Protein AF-A0A9E2B455-F1 (afdb_monomer_lite)

Foldseek 3Di:
DDDPPDPDAAEPEADDAKDKDFKDPPPPPQKDKYKYDAPQGIDIDMDHDDPPDPAIQLKMWIWGQDPVRKIKIKIKAQWFPDNQSRVLNRQLVVLLNVLCVVFDDDPVSNVVSNVRSLVVSLVVLLVVDPGGWMWMWMWIDDNPDIDIDTAAQDWDFDADPPRHTPDIQGHPDVPNVVVVPPDDDDDDPPPDPPPPPPHNIRNHD

Sequence (205 aa):
MTDDNATTVRDQGPLTEVQLFGGSFDDELKLLLNSYSLPTGDVAIGLAIDPGKTSPIEDSAGLVPLSDGALVMMVADGVGGLPTGWKASGVVLEQVRDQLAKADIDDARRRTAILDGIEEANSVLRELGTGTSTTLVVAIVRDQQVRTFHIGDSSAWICGQRGVVKLQTTPHSPIGMALQAGFVNEKEALQHEDLNLVSNVIGSG

pLDDT: mean 75.18, std 20.31, range [29.73, 96.81]

Secondary structure (DSSP, 8-state):
---------EEEEE--S-EEE-----TT-SEEEEEEEETTEEEEEEEE--TT--SPP-EEEEEEE-TTS-EEEEEEEEE-SSTTHHHHHHHHHHHHHHHHHHS-SSHHHHHHHHHHHHHHHHHHHHHH-TT-EE-EEEEEEETTEEEEEEESS---EEE-TTS-EEEE---S-TTGGGTTTSSS-TTSTT--GGG----SSBT--

Str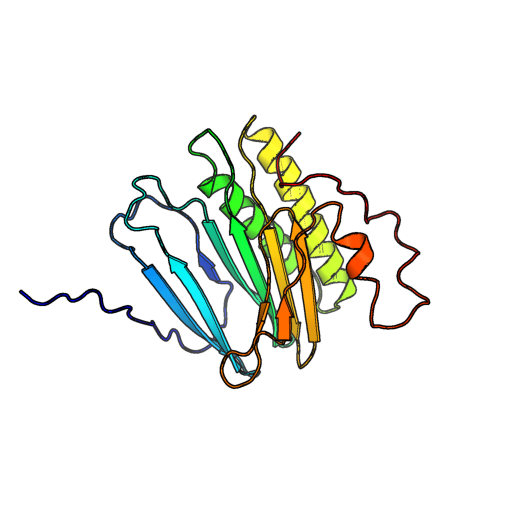ucture (mmCIF, N/CA/C/O backbone):
data_AF-A0A9E2B455-F1
#
_entry.id   AF-A0A9E2B455-F1
#
loop_
_atom_site.group_PDB
_atom_site.id
_atom_site.type_symbol
_atom_site.label_atom_id
_atom_site.label_alt_id
_atom_site.label_comp_id
_atom_site.label_asym_id
_atom_site.label_entity_id
_atom_site.label_seq_id
_atom_site.pdbx_PDB_ins_code
_atom_site.Cartn_x
_atom_site.Cartn_y
_atom_site.Cartn_z
_atom_site.occupancy
_atom_site.B_iso_or_equiv
_atom_site.auth_seq_id
_atom_site.auth_comp_id
_atom_site.auth_asym_id
_atom_site.auth_atom_id
_atom_site.pdbx_PDB_model_num
ATOM 1 N N . MET A 1 1 ? -29.574 23.084 -14.998 1.00 37.81 1 MET A N 1
ATOM 2 C CA . MET A 1 1 ? -28.774 22.863 -13.781 1.00 37.81 1 MET A CA 1
ATOM 3 C C . MET A 1 1 ? -27.911 21.663 -14.109 1.00 37.81 1 MET A C 1
ATOM 5 O O . MET A 1 1 ? -28.458 20.584 -14.267 1.00 37.81 1 MET A O 1
ATOM 9 N N . THR A 1 2 ? -26.664 21.906 -14.495 1.00 36.75 2 THR A N 1
ATOM 10 C CA . THR A 1 2 ? -25.757 20.899 -15.058 1.00 36.75 2 THR A CA 1
ATOM 11 C C . THR A 1 2 ? -25.124 20.097 -13.924 1.00 36.75 2 THR A C 1
ATOM 13 O O . THR A 1 2 ? -24.545 20.682 -13.013 1.00 36.75 2 THR A O 1
ATOM 16 N N . ASP A 1 3 ? -25.281 18.774 -13.969 1.00 44.34 3 ASP A N 1
ATOM 17 C CA . ASP A 1 3 ? -24.541 17.820 -13.140 1.00 44.34 3 ASP A CA 1
ATOM 18 C C . ASP A 1 3 ? -23.074 17.789 -13.604 1.00 44.34 3 ASP A C 1
ATOM 20 O O . ASP A 1 3 ? -22.709 17.012 -14.483 1.00 44.34 3 ASP A O 1
ATOM 24 N N . ASP A 1 4 ? -22.228 18.641 -13.022 1.00 41.69 4 ASP A N 1
ATOM 25 C CA . ASP A 1 4 ? -20.766 18.609 -13.195 1.00 41.69 4 ASP A CA 1
ATOM 26 C C . ASP A 1 4 ? -20.113 17.741 -12.108 1.00 41.69 4 ASP A C 1
ATOM 28 O O . ASP A 1 4 ? -19.271 18.180 -11.331 1.00 41.69 4 ASP A O 1
ATOM 32 N N . ASN A 1 5 ? -20.497 16.465 -12.050 1.00 43.56 5 ASN A N 1
ATOM 33 C CA . ASN A 1 5 ? -19.803 15.453 -11.244 1.00 43.56 5 ASN A CA 1
ATOM 34 C C . ASN A 1 5 ? -18.733 14.745 -12.104 1.00 43.56 5 ASN A C 1
ATOM 36 O O . ASN A 1 5 ? -18.632 13.518 -12.130 1.00 43.56 5 ASN A O 1
ATOM 40 N N . ALA A 1 6 ? -17.976 15.518 -12.888 1.00 46.66 6 ALA A N 1
ATOM 41 C CA . ALA A 1 6 ? -16.947 14.988 -13.770 1.00 46.66 6 ALA A CA 1
ATOM 42 C C . ALA A 1 6 ? -15.769 14.465 -12.936 1.00 46.66 6 ALA A C 1
ATOM 44 O O . ALA A 1 6 ? -14.994 15.242 -12.373 1.00 46.66 6 ALA A O 1
ATOM 45 N N . THR A 1 7 ? -15.616 13.138 -12.880 1.00 54.94 7 THR A N 1
ATOM 46 C CA . THR A 1 7 ? -14.378 12.477 -12.458 1.00 54.94 7 THR A CA 1
ATOM 47 C C . THR A 1 7 ? -13.223 13.057 -13.268 1.00 54.94 7 THR A C 1
ATOM 49 O O . THR A 1 7 ? -13.034 12.718 -14.435 1.00 54.94 7 THR A O 1
ATOM 52 N N . THR A 1 8 ? -12.459 13.964 -12.670 1.00 60.19 8 THR A N 1
ATOM 53 C CA . THR A 1 8 ? -11.285 14.529 -13.330 1.00 60.19 8 THR A CA 1
ATOM 54 C C . THR A 1 8 ? -10.115 13.617 -13.009 1.00 60.19 8 THR A C 1
ATOM 56 O O . THR A 1 8 ? -9.554 13.697 -11.919 1.00 60.19 8 THR A O 1
ATOM 59 N N . VAL A 1 9 ? -9.777 12.722 -13.942 1.00 72.75 9 VAL A N 1
ATOM 60 C CA . VAL A 1 9 ? -8.496 12.007 -13.908 1.00 72.75 9 VAL A CA 1
ATOM 61 C C . VAL A 1 9 ? -7.405 13.057 -14.036 1.00 72.75 9 VAL A C 1
ATOM 63 O O . VAL A 1 9 ? -7.371 13.797 -15.021 1.00 72.75 9 VAL A O 1
ATOM 66 N N . ARG A 1 10 ? -6.541 13.158 -13.030 1.00 82.94 10 ARG A N 1
ATOM 67 C CA . ARG A 1 10 ? -5.440 14.116 -13.049 1.00 82.94 10 ARG A CA 1
ATOM 68 C C . ARG A 1 10 ? -4.173 13.395 -13.479 1.00 82.94 10 ARG A C 1
ATOM 70 O O . ARG A 1 10 ? -3.617 12.623 -12.700 1.00 82.94 10 ARG A O 1
ATOM 77 N N . ASP A 1 11 ? -3.732 13.662 -14.702 1.00 88.12 11 ASP A N 1
ATOM 78 C CA . ASP A 1 11 ? -2.416 13.238 -15.170 1.00 88.12 11 ASP A CA 1
ATOM 79 C C . ASP A 1 11 ? -1.336 14.048 -14.444 1.00 88.12 11 ASP A C 1
ATOM 81 O O . ASP A 1 11 ? -1.292 15.276 -14.541 1.00 88.12 11 ASP A O 1
ATOM 85 N N . GLN A 1 12 ? -0.511 13.350 -13.668 1.00 92.50 12 GLN A N 1
ATOM 86 C CA . GLN A 1 12 ? 0.575 13.927 -12.880 1.00 92.50 12 GLN A CA 1
ATOM 87 C C . GLN A 1 12 ? 1.933 13.814 -13.593 1.00 92.50 12 GLN A C 1
ATOM 89 O O . GLN A 1 12 ? 2.935 14.307 -13.076 1.00 92.50 12 GLN A O 1
ATOM 94 N N . GLY A 1 13 ? 1.993 13.180 -14.770 1.00 93.62 13 GLY A N 1
ATOM 95 C CA . GLY A 1 13 ? 3.241 12.892 -15.471 1.00 93.62 13 GLY A CA 1
ATOM 96 C C . GLY A 1 13 ? 4.009 11.700 -14.874 1.00 93.62 13 GLY A C 1
ATOM 97 O O . GLY A 1 13 ? 3.399 10.754 -14.372 1.00 93.62 13 GLY A O 1
ATOM 98 N N . PRO A 1 14 ? 5.353 11.675 -14.962 1.00 94.81 14 PRO A N 1
ATOM 99 C CA . PRO A 1 14 ? 6.148 10.542 -14.489 1.00 94.81 14 PRO A CA 1
ATOM 100 C C . PRO A 1 14 ? 6.045 10.323 -12.973 1.00 94.81 14 PRO A C 1
ATOM 102 O O . PRO A 1 14 ? 6.161 11.271 -12.198 1.00 94.81 14 PRO A O 1
ATOM 105 N N . LEU A 1 15 ? 5.915 9.067 -12.535 1.00 94.75 15 LEU A N 1
ATOM 106 C CA . LEU A 1 15 ? 6.004 8.728 -11.111 1.00 94.75 15 LEU A CA 1
ATOM 107 C C . LEU A 1 15 ? 7.475 8.714 -10.664 1.00 94.75 15 LEU A C 1
ATOM 109 O O . LEU A 1 15 ? 8.189 7.744 -10.911 1.00 94.75 15 LEU A O 1
ATOM 113 N N . THR A 1 16 ? 7.932 9.781 -10.004 1.00 91.19 16 THR A N 1
ATOM 114 C CA . THR A 1 16 ? 9.330 9.910 -9.540 1.00 91.19 16 THR A CA 1
ATOM 115 C C . THR A 1 16 ? 9.506 9.775 -8.033 1.00 91.19 16 THR A C 1
ATOM 117 O O . THR A 1 16 ? 10.614 9.526 -7.569 1.00 91.19 16 THR A O 1
ATOM 120 N N . GLU A 1 17 ? 8.433 9.947 -7.267 1.00 92.12 17 GLU A N 1
ATOM 121 C CA . GLU A 1 17 ? 8.454 9.955 -5.805 1.00 92.12 17 GLU A CA 1
ATOM 122 C C . GLU A 1 17 ? 7.316 9.105 -5.249 1.00 92.12 17 GLU A C 1
ATOM 124 O O . GLU A 1 17 ? 6.323 8.843 -5.933 1.00 92.12 17 GLU A O 1
ATOM 129 N N . VAL A 1 18 ? 7.450 8.698 -3.988 1.00 94.56 18 VAL A N 1
ATOM 130 C CA . VAL A 1 18 ? 6.390 7.998 -3.261 1.00 94.56 18 VAL A CA 1
ATOM 131 C C . VAL A 1 18 ? 5.133 8.860 -3.206 1.00 94.56 18 VAL A C 1
ATOM 133 O O . VAL A 1 18 ? 5.196 10.039 -2.870 1.00 94.56 18 VAL A O 1
ATOM 136 N N . GLN A 1 19 ? 3.986 8.250 -3.489 1.00 94.81 19 GLN A N 1
ATOM 137 C CA . GLN A 1 19 ? 2.676 8.876 -3.365 1.00 94.81 19 GLN A CA 1
ATOM 138 C C . GLN A 1 19 ? 1.861 8.076 -2.356 1.00 94.81 19 GLN A C 1
ATOM 140 O O . GLN A 1 19 ? 1.563 6.910 -2.603 1.00 94.81 19 GLN A O 1
ATOM 145 N N . LEU A 1 20 ? 1.512 8.685 -1.226 1.00 92.25 20 LEU A N 1
ATOM 146 C CA . LEU A 1 20 ? 0.573 8.115 -0.265 1.00 92.25 20 LEU A CA 1
ATOM 147 C C . LEU A 1 20 ? -0.686 8.978 -0.245 1.00 92.25 20 LEU A C 1
ATOM 149 O O . LEU A 1 20 ? -0.608 10.204 -0.203 1.00 92.25 20 LEU A O 1
ATOM 153 N N . PHE A 1 21 ? -1.834 8.320 -0.261 1.00 89.00 21 PHE A N 1
ATOM 154 C CA . PHE A 1 21 ? -3.154 8.919 -0.175 1.00 89.00 21 PHE A CA 1
ATOM 155 C C . PHE A 1 21 ? -3.871 8.279 1.003 1.00 89.00 21 PHE A C 1
ATOM 157 O O . PHE A 1 21 ? -3.845 7.062 1.153 1.00 89.00 21 PHE A O 1
ATOM 164 N N . GLY A 1 22 ? -4.498 9.085 1.843 1.00 81.12 22 GLY A N 1
ATOM 165 C CA . GLY A 1 22 ? -5.151 8.619 3.058 1.00 81.12 22 GLY A CA 1
ATOM 166 C C . GLY A 1 22 ? -5.880 9.765 3.744 1.00 81.12 22 GLY A C 1
ATOM 167 O O . GLY A 1 22 ? -5.721 10.926 3.363 1.00 81.12 22 GLY A O 1
ATOM 168 N N . GLY A 1 23 ? -6.723 9.418 4.711 1.00 66.00 23 GLY A N 1
ATOM 169 C CA . GLY A 1 23 ? -7.778 10.283 5.235 1.00 66.00 23 GLY A CA 1
ATOM 170 C C . GLY A 1 23 ? -7.357 11.660 5.774 1.00 66.00 23 GLY A C 1
ATOM 171 O O . GLY A 1 23 ? -6.371 11.817 6.491 1.00 66.00 23 GLY A O 1
ATOM 172 N N . SER A 1 24 ? -8.208 12.646 5.484 1.00 54.06 24 SER A N 1
ATOM 173 C CA . SER A 1 24 ? -8.405 13.903 6.216 1.00 54.06 24 SER A CA 1
ATOM 174 C C . SER A 1 24 ? -9.821 14.430 5.916 1.00 54.06 24 SER A C 1
ATOM 176 O O . SER A 1 24 ? -10.401 14.072 4.893 1.00 54.06 24 SER A O 1
ATOM 178 N N . PHE A 1 25 ? -10.356 15.275 6.807 1.00 42.94 25 PHE A N 1
ATOM 179 C CA . PHE A 1 25 ? -11.659 15.974 6.808 1.00 42.94 25 PHE A CA 1
ATOM 180 C C . PHE A 1 25 ? -11.941 16.889 5.589 1.00 42.94 25 PHE A C 1
ATOM 182 O 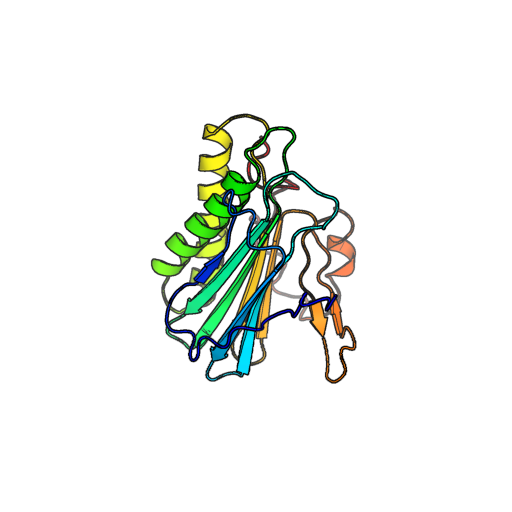O . PHE A 1 25 ? -12.769 17.793 5.687 1.00 42.94 25 PHE A O 1
ATOM 189 N N . ASP A 1 26 ? -11.261 16.718 4.455 1.00 45.66 26 ASP A N 1
ATOM 190 C CA . ASP A 1 26 ? -11.541 17.535 3.273 1.00 45.66 26 ASP A CA 1
ATOM 191 C C . ASP A 1 26 ? -12.812 17.030 2.578 1.00 45.66 26 ASP A C 1
ATOM 193 O O . ASP A 1 26 ? -12.781 16.194 1.674 1.00 45.66 26 ASP A O 1
ATOM 197 N N . ASP A 1 27 ? -13.942 17.602 3.007 1.00 48.16 27 ASP A N 1
ATOM 198 C CA . ASP A 1 27 ? -15.298 17.460 2.455 1.00 48.16 27 ASP A CA 1
ATOM 199 C C . ASP A 1 27 ? -15.387 17.718 0.927 1.00 48.16 27 ASP A C 1
ATOM 201 O O . ASP A 1 27 ? -16.434 17.501 0.311 1.00 48.16 27 ASP A O 1
ATOM 205 N N . GLU A 1 28 ? -14.306 18.173 0.282 1.00 50.50 28 GLU A N 1
ATOM 206 C CA . GLU A 1 28 ? -14.266 18.500 -1.146 1.00 50.50 28 GLU A CA 1
ATOM 207 C C . GLU A 1 28 ? -13.918 17.319 -2.074 1.00 50.50 28 GLU A C 1
ATOM 209 O O . GLU A 1 28 ? -14.206 17.387 -3.273 1.00 50.50 28 GLU A O 1
ATOM 214 N N . LEU A 1 29 ? -13.356 16.209 -1.577 1.00 52.62 29 LEU A N 1
ATOM 215 C CA . LEU A 1 29 ? -12.953 15.080 -2.432 1.00 52.62 29 LEU A CA 1
ATOM 216 C C . LEU A 1 29 ? -13.955 13.919 -2.383 1.00 52.62 29 LEU A C 1
ATOM 218 O O . LEU A 1 29 ? -13.738 12.905 -1.732 1.00 52.62 29 LEU A O 1
ATOM 222 N N . LYS A 1 30 ? -15.031 14.018 -3.175 1.00 58.25 30 LYS A N 1
ATOM 223 C CA . LYS A 1 30 ? -15.931 12.873 -3.444 1.00 58.25 30 LYS A CA 1
ATOM 224 C C . LYS A 1 30 ? -15.222 11.716 -4.167 1.00 58.25 30 LYS A C 1
ATOM 226 O O . LYS A 1 30 ? -15.636 10.565 -4.053 1.00 58.25 30 LYS A O 1
ATOM 231 N N . LEU A 1 31 ? -14.179 12.032 -4.936 1.00 68.62 31 LEU A N 1
ATOM 232 C CA . LEU A 1 31 ? -13.375 11.085 -5.701 1.00 68.62 31 LEU A CA 1
ATOM 233 C C . LEU A 1 31 ? -12.021 11.720 -6.038 1.00 68.62 31 LEU A C 1
ATOM 235 O O . LEU A 1 31 ? -11.972 12.758 -6.700 1.00 68.62 31 LEU A O 1
ATOM 239 N N . LEU A 1 32 ? -10.933 11.076 -5.628 1.00 74.94 32 LEU A N 1
ATOM 240 C CA . LEU A 1 32 ? -9.578 11.406 -6.061 1.00 74.94 32 LEU A CA 1
ATOM 241 C C . LEU A 1 32 ? -9.098 10.315 -7.017 1.00 74.94 32 LEU A C 1
ATOM 243 O O . LEU A 1 32 ? -9.157 9.141 -6.668 1.00 74.94 32 LEU A O 1
ATOM 247 N N . LEU A 1 33 ? -8.627 10.690 -8.208 1.00 87.00 33 LEU A N 1
ATOM 248 C CA . LEU A 1 33 ? -8.026 9.763 -9.167 1.00 87.00 33 LEU A CA 1
ATOM 249 C C . LEU A 1 33 ? -6.843 10.438 -9.863 1.00 87.00 33 LEU A C 1
ATOM 251 O O . LEU A 1 33 ? -7.020 11.334 -10.692 1.00 87.00 33 LEU A O 1
ATOM 255 N N . ASN A 1 34 ? -5.644 9.978 -9.525 1.00 90.31 34 ASN A N 1
ATOM 256 C CA . ASN A 1 34 ? -4.398 10.425 -10.128 1.00 90.31 34 ASN A CA 1
ATOM 257 C C . ASN A 1 34 ? -3.831 9.312 -11.005 1.00 90.31 34 ASN A C 1
ATOM 259 O O . ASN A 1 34 ? -3.867 8.140 -10.624 1.00 90.31 34 ASN A O 1
ATOM 263 N N . SER A 1 35 ? -3.282 9.682 -12.158 1.00 94.38 35 SER A N 1
ATOM 264 C CA . SER A 1 35 ? -2.523 8.779 -13.020 1.00 94.38 35 SER A CA 1
ATOM 265 C C . SER A 1 35 ? -1.094 9.271 -13.187 1.00 94.38 35 SER A C 1
ATOM 267 O O . SER A 1 35 ? -0.846 10.476 -13.216 1.00 94.38 35 SER A O 1
ATOM 269 N N . TYR A 1 36 ? -0.176 8.324 -13.325 1.00 95.25 36 TYR A N 1
ATOM 270 C CA . TYR A 1 36 ? 1.240 8.563 -13.529 1.00 95.25 36 TYR A CA 1
ATOM 271 C C . TYR A 1 36 ? 1.779 7.614 -14.598 1.00 95.25 36 TYR A C 1
ATOM 273 O O . TYR A 1 36 ? 1.316 6.477 -14.718 1.00 95.25 36 TYR A O 1
ATOM 281 N N . SER A 1 37 ? 2.812 8.047 -15.312 1.00 93.31 37 SER A N 1
ATOM 282 C CA . SER A 1 37 ? 3.521 7.201 -16.272 1.00 93.31 37 SER A CA 1
ATOM 283 C C . SER A 1 37 ? 4.768 6.567 -15.657 1.00 93.31 37 SER A C 1
ATOM 285 O O . SER A 1 37 ? 5.544 7.215 -14.950 1.00 93.31 37 SER A O 1
ATOM 287 N N . LEU A 1 38 ? 4.985 5.294 -15.978 1.00 90.00 38 LEU A N 1
ATOM 288 C CA . LEU A 1 38 ? 6.184 4.514 -15.682 1.00 90.00 38 LEU A CA 1
ATOM 289 C C . LEU A 1 38 ? 6.792 3.998 -16.996 1.00 90.00 38 LEU A C 1
ATOM 291 O O . LEU A 1 38 ? 6.087 3.854 -17.996 1.00 90.00 38 LEU A O 1
ATOM 295 N N . PRO A 1 39 ? 8.086 3.630 -17.017 1.00 85.12 39 PRO A N 1
ATOM 296 C CA . PRO A 1 39 ? 8.690 2.997 -18.192 1.00 85.12 39 PRO A CA 1
ATOM 297 C C . PRO A 1 39 ? 7.975 1.711 -18.642 1.00 85.12 39 PRO A C 1
ATOM 299 O O . PRO A 1 39 ? 8.041 1.339 -19.811 1.00 85.12 39 PRO A O 1
ATOM 302 N N . THR A 1 40 ? 7.307 1.027 -17.710 1.00 82.00 40 THR A N 1
ATOM 303 C CA . THR A 1 40 ? 6.608 -0.247 -17.916 1.00 82.00 40 THR A CA 1
ATOM 304 C C . THR A 1 40 ? 5.118 -0.093 -18.246 1.00 82.00 40 THR A C 1
ATOM 306 O O . THR A 1 40 ? 4.476 -1.087 -18.584 1.00 82.00 40 THR A O 1
ATOM 309 N N . GLY A 1 41 ? 4.561 1.120 -18.183 1.00 88.94 41 GLY A N 1
ATOM 310 C CA . GLY A 1 41 ? 3.147 1.401 -18.438 1.00 88.94 41 GLY A CA 1
ATOM 311 C C . GLY A 1 41 ? 2.613 2.538 -17.570 1.00 88.94 41 GLY A C 1
ATOM 312 O O . GLY A 1 41 ? 3.369 3.199 -16.869 1.00 88.94 41 GLY A O 1
ATOM 313 N N . ASP A 1 42 ? 1.304 2.758 -17.592 1.00 92.38 42 ASP A N 1
ATOM 314 C CA . ASP A 1 42 ? 0.668 3.752 -16.727 1.00 92.38 42 ASP A CA 1
ATOM 315 C C . ASP A 1 42 ? 0.145 3.103 -15.442 1.00 92.38 42 ASP A C 1
ATOM 317 O O . ASP A 1 42 ? -0.311 1.955 -15.439 1.00 92.38 42 ASP A O 1
ATOM 321 N N . VAL A 1 43 ? 0.178 3.860 -14.349 1.00 93.94 43 VAL A N 1
ATOM 322 C CA . VAL A 1 43 ? -0.437 3.492 -13.074 1.00 93.94 43 VAL A CA 1
ATOM 323 C C . VAL A 1 43 ? -1.423 4.568 -12.658 1.00 93.94 43 VAL A C 1
ATOM 325 O O . VAL A 1 43 ? -1.171 5.758 -12.819 1.00 93.94 43 VAL A O 1
ATOM 328 N N . ALA A 1 44 ? -2.553 4.151 -12.098 1.00 93.31 44 ALA A N 1
ATOM 329 C CA . ALA A 1 44 ? -3.505 5.054 -11.482 1.00 93.31 44 ALA A CA 1
ATOM 330 C C . ALA A 1 44 ? -3.777 4.635 -10.040 1.00 93.31 44 ALA A C 1
ATOM 332 O O . ALA A 1 44 ? -3.740 3.453 -9.701 1.00 93.31 44 ALA A O 1
ATOM 333 N N . ILE A 1 45 ? -4.065 5.624 -9.207 1.00 92.25 45 ILE A N 1
ATOM 334 C CA . ILE A 1 45 ? -4.418 5.463 -7.803 1.00 92.25 45 ILE A CA 1
ATOM 335 C C . ILE A 1 45 ? -5.575 6.394 -7.483 1.00 92.25 45 ILE A C 1
ATOM 337 O O . ILE A 1 45 ? -5.620 7.536 -7.949 1.00 92.25 45 ILE A O 1
ATOM 341 N N . GLY A 1 46 ? -6.524 5.903 -6.697 1.00 88.44 46 GLY A N 1
ATOM 342 C CA . GLY A 1 46 ? -7.665 6.703 -6.311 1.00 88.44 46 GLY A CA 1
ATOM 343 C C . GLY A 1 46 ? -8.361 6.206 -5.060 1.00 88.44 46 GLY A C 1
ATOM 344 O O . GLY A 1 46 ? -8.267 5.034 -4.708 1.00 88.44 46 GLY A O 1
ATOM 345 N N . LEU A 1 47 ? -9.062 7.136 -4.420 1.00 85.81 47 LEU A N 1
ATOM 346 C CA . LEU A 1 47 ? -9.930 6.909 -3.271 1.00 85.81 47 LEU A CA 1
ATOM 347 C C . LEU A 1 47 ? -11.302 7.491 -3.608 1.00 85.81 47 LEU A C 1
ATOM 349 O O . LEU A 1 47 ? -11.402 8.599 -4.147 1.00 85.81 47 LEU A O 1
ATOM 353 N N . ALA A 1 48 ? -12.354 6.732 -3.320 1.00 81.94 48 ALA A N 1
ATOM 354 C CA . ALA A 1 48 ? -13.733 7.106 -3.601 1.00 81.94 48 ALA A CA 1
ATOM 355 C C . ALA A 1 48 ? -14.559 6.986 -2.324 1.00 81.94 48 ALA A C 1
ATOM 357 O O . ALA A 1 48 ? -14.500 5.961 -1.649 1.00 81.94 48 ALA A O 1
ATOM 358 N N . ILE A 1 49 ? -15.347 8.014 -2.013 1.00 75.19 49 ILE A N 1
ATOM 359 C CA . ILE A 1 49 ? -16.261 7.979 -0.868 1.00 75.19 49 ILE A CA 1
ATOM 360 C C . ILE A 1 49 ? -17.611 7.454 -1.342 1.00 75.19 49 ILE A C 1
ATOM 362 O O . ILE A 1 49 ? -18.133 7.908 -2.362 1.00 75.19 49 ILE A O 1
ATOM 366 N N . ASP A 1 50 ? -18.204 6.535 -0.581 1.00 75.62 50 ASP A N 1
ATOM 367 C CA . ASP A 1 50 ? -19.625 6.224 -0.729 1.00 75.62 50 ASP A CA 1
ATOM 368 C C . ASP A 1 50 ? -20.447 7.508 -0.485 1.00 75.62 50 ASP A C 1
ATOM 370 O O . ASP A 1 50 ? -20.400 8.042 0.625 1.00 75.62 50 ASP A O 1
ATOM 374 N N . PRO A 1 51 ? -21.232 8.003 -1.465 1.00 69.94 51 PRO A N 1
ATOM 375 C CA . PRO A 1 51 ? -22.041 9.212 -1.304 1.00 69.94 51 PRO A CA 1
ATOM 376 C C . PRO A 1 51 ? -23.022 9.173 -0.122 1.00 69.94 51 PRO A C 1
ATOM 378 O O . PRO A 1 51 ? -23.505 10.224 0.297 1.00 69.94 51 PRO A O 1
ATOM 381 N N . GLY A 1 52 ? -23.358 7.981 0.385 1.00 71.88 52 GLY A N 1
ATOM 382 C CA . GLY A 1 52 ? -24.211 7.787 1.555 1.00 71.88 52 GLY A CA 1
ATOM 383 C C . GLY A 1 52 ? -23.479 7.811 2.902 1.00 71.88 52 GLY A C 1
ATOM 384 O O . GLY A 1 52 ? -24.148 7.859 3.937 1.00 71.88 52 GLY A O 1
ATOM 385 N N . LYS A 1 53 ? -22.139 7.776 2.926 1.00 72.81 53 LYS A N 1
ATOM 386 C CA . LYS A 1 53 ? -21.344 7.842 4.160 1.00 72.81 53 LYS A CA 1
ATOM 387 C C . LYS A 1 53 ? -21.005 9.289 4.514 1.00 72.81 53 LYS A C 1
ATOM 389 O O . LYS A 1 53 ? -20.544 10.063 3.685 1.00 72.81 53 LYS A O 1
ATOM 394 N N . THR A 1 54 ? -21.193 9.626 5.787 1.00 71.50 54 THR A N 1
ATOM 395 C CA . THR A 1 54 ? -20.791 10.914 6.381 1.00 71.50 54 THR A CA 1
ATOM 396 C C . THR A 1 54 ? -19.565 10.783 7.286 1.00 71.50 54 THR A C 1
ATOM 398 O O . THR A 1 54 ? -19.173 11.746 7.938 1.00 71.50 54 THR A O 1
ATOM 401 N N . SER A 1 55 ? -19.013 9.573 7.410 1.00 71.75 55 SER A N 1
ATOM 402 C CA . SER A 1 55 ? -17.767 9.325 8.130 1.00 71.75 55 SER A CA 1
ATOM 403 C C . SER A 1 55 ? -16.568 9.710 7.255 1.00 71.75 55 SER A C 1
ATOM 405 O O . SER A 1 55 ? -16.672 9.617 6.030 1.00 71.75 55 SER A O 1
ATOM 407 N N . PRO A 1 56 ? -15.423 10.078 7.854 1.00 72.75 56 PRO A N 1
ATOM 408 C CA . PRO A 1 56 ? -14.178 10.260 7.112 1.00 72.75 56 PRO A CA 1
ATOM 409 C C . PRO A 1 56 ? -13.801 9.020 6.290 1.00 72.75 56 PRO A C 1
ATOM 411 O O . PRO A 1 56 ? -14.209 7.903 6.619 1.00 72.75 56 PRO A O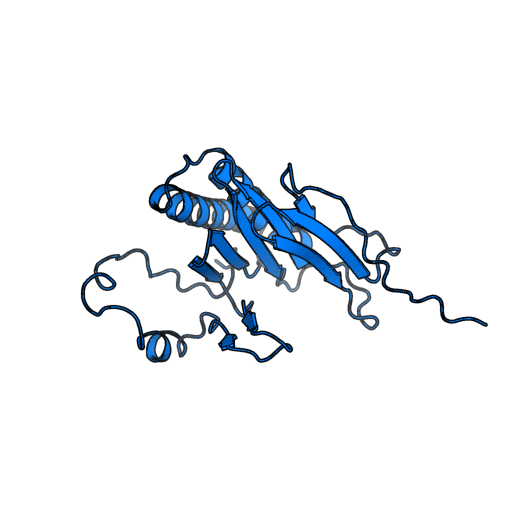 1
ATOM 414 N N . ILE A 1 57 ? -12.988 9.217 5.247 1.00 82.00 57 ILE A N 1
ATOM 415 C CA . ILE A 1 57 ? -12.318 8.107 4.559 1.00 82.00 57 ILE A CA 1
ATOM 416 C C . ILE A 1 57 ? -11.368 7.441 5.549 1.00 82.00 57 ILE A C 1
ATOM 418 O O . ILE A 1 57 ? -10.467 8.092 6.078 1.00 82.00 57 ILE A O 1
ATOM 422 N N . GLU A 1 58 ? -11.562 6.145 5.764 1.00 87.94 58 GLU A N 1
ATOM 423 C CA . GLU A 1 58 ? -10.672 5.316 6.579 1.00 87.94 58 GLU A CA 1
ATOM 424 C C . GLU A 1 58 ? -9.703 4.491 5.728 1.00 87.94 58 GLU A C 1
ATOM 426 O O . GLU A 1 58 ? -8.791 3.869 6.268 1.00 87.94 58 GLU A O 1
ATOM 431 N N . ASP A 1 59 ? -9.841 4.558 4.405 1.00 89.81 59 ASP A N 1
ATOM 432 C CA . ASP A 1 59 ? -8.972 3.896 3.442 1.00 89.81 59 ASP A CA 1
ATOM 433 C C . ASP A 1 59 ? -7.718 4.722 3.160 1.00 89.81 59 ASP A C 1
ATOM 435 O O . ASP A 1 59 ? -7.746 5.954 3.075 1.00 89.81 59 ASP A O 1
ATOM 439 N N . SER A 1 60 ? -6.615 4.020 2.938 1.00 92.31 60 SER A N 1
ATOM 440 C CA . SER A 1 60 ? -5.384 4.604 2.428 1.00 92.31 60 SER A CA 1
ATOM 441 C C . SER A 1 60 ? -4.850 3.777 1.262 1.00 92.31 60 SER A C 1
ATOM 443 O O . SER A 1 60 ? -4.997 2.556 1.214 1.00 92.31 60 SER A O 1
ATOM 445 N N . ALA A 1 61 ? -4.214 4.438 0.303 1.00 94.94 61 ALA A N 1
ATOM 446 C CA . ALA A 1 61 ? -3.597 3.818 -0.859 1.00 94.94 61 ALA A CA 1
ATOM 447 C C . ALA A 1 61 ? -2.211 4.422 -1.114 1.00 94.94 61 ALA A C 1
ATOM 449 O O . ALA A 1 61 ? -1.968 5.594 -0.832 1.00 94.94 61 ALA A O 1
ATOM 450 N N . GLY A 1 62 ? -1.289 3.638 -1.670 1.00 95.56 62 GLY A N 1
ATOM 451 C CA . GLY A 1 62 ? 0.082 4.086 -1.901 1.00 95.56 62 GLY A CA 1
ATOM 452 C C . GLY A 1 62 ? 0.715 3.537 -3.173 1.00 95.56 62 GLY A C 1
ATOM 453 O O . GLY A 1 62 ? 0.475 2.392 -3.550 1.00 95.56 62 GLY A O 1
ATOM 454 N N . LEU A 1 63 ? 1.562 4.357 -3.798 1.00 96.81 63 LEU A N 1
ATOM 455 C CA . LEU A 1 63 ? 2.478 3.996 -4.878 1.00 96.81 63 LEU A CA 1
ATOM 456 C C . LEU A 1 63 ? 3.913 4.312 -4.441 1.00 96.81 63 LEU A C 1
ATOM 458 O O . LEU A 1 63 ? 4.236 5.458 -4.129 1.00 96.81 63 LEU A O 1
ATOM 462 N N . VAL A 1 64 ? 4.785 3.308 -4.438 1.00 95.88 64 VAL A N 1
ATOM 463 C CA . VAL A 1 64 ? 6.202 3.433 -4.070 1.00 95.88 64 VAL A CA 1
ATOM 464 C C . VAL A 1 64 ? 7.042 2.969 -5.266 1.00 95.88 64 VAL A C 1
ATOM 466 O O . VAL A 1 64 ? 7.195 1.759 -5.467 1.00 95.88 64 VAL A O 1
ATOM 469 N N . PRO A 1 65 ? 7.552 3.896 -6.102 1.00 93.69 65 PRO A N 1
ATOM 470 C CA . PRO A 1 65 ? 8.493 3.545 -7.158 1.00 93.69 65 PRO A CA 1
ATOM 471 C C . PRO A 1 65 ? 9.841 3.146 -6.541 1.00 93.69 65 PRO A C 1
ATOM 473 O O . PRO A 1 65 ? 10.333 3.804 -5.624 1.00 93.69 65 PRO A O 1
ATOM 476 N N . LEU A 1 66 ? 10.447 2.074 -7.048 1.00 90.12 66 LEU A N 1
ATOM 477 C CA . LEU A 1 66 ? 11.764 1.599 -6.627 1.00 90.12 66 LEU A CA 1
ATOM 478 C C . LEU A 1 66 ? 12.821 1.911 -7.693 1.00 90.12 66 LEU A C 1
ATOM 480 O O . LEU A 1 66 ? 12.530 2.033 -8.883 1.00 90.12 66 LEU A O 1
ATOM 484 N N . SER A 1 67 ? 14.077 2.026 -7.262 1.00 86.69 67 SER A N 1
ATOM 485 C CA . SER A 1 67 ? 15.198 2.484 -8.099 1.00 86.69 67 SER A CA 1
ATOM 486 C C . SER A 1 67 ? 15.530 1.580 -9.291 1.00 86.69 67 SER A C 1
ATOM 488 O O . SER A 1 67 ? 16.171 2.028 -10.239 1.00 86.69 67 SER A O 1
ATOM 490 N N . ASP A 1 68 ? 15.092 0.323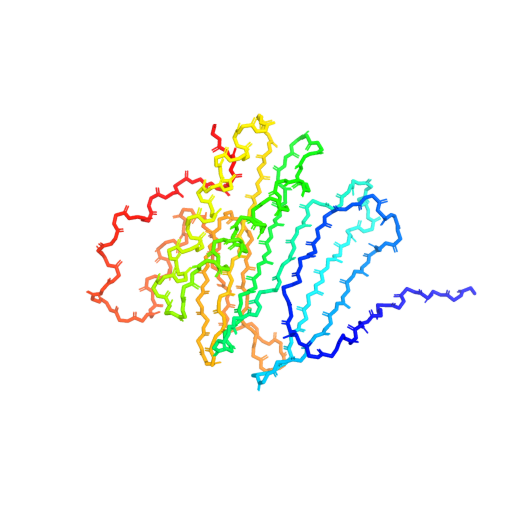 -9.278 1.00 86.00 68 ASP A N 1
ATOM 491 C CA . ASP A 1 68 ? 15.282 -0.643 -10.364 1.00 86.00 68 ASP A CA 1
ATOM 492 C C . ASP A 1 68 ? 14.070 -0.767 -11.301 1.00 86.00 68 ASP A C 1
ATOM 494 O O . ASP A 1 68 ? 14.005 -1.704 -12.099 1.00 86.00 68 ASP A O 1
ATOM 498 N N . GLY A 1 69 ? 13.108 0.152 -11.188 1.00 87.56 69 GLY A N 1
ATOM 499 C CA . GLY A 1 69 ? 11.899 0.184 -12.008 1.00 87.56 69 GLY A CA 1
ATOM 500 C C . GLY A 1 69 ? 10.762 -0.708 -11.508 1.00 87.56 69 GLY A C 1
ATOM 501 O O . GLY A 1 69 ? 9.713 -0.745 -12.152 1.00 87.56 69 GLY A O 1
ATOM 502 N N . ALA A 1 70 ? 10.927 -1.409 -10.381 1.00 89.25 70 ALA A N 1
ATOM 503 C CA . ALA A 1 70 ? 9.805 -2.063 -9.719 1.00 89.25 70 ALA A CA 1
ATOM 504 C C . ALA A 1 70 ? 8.864 -1.025 -9.082 1.00 89.25 70 ALA A C 1
ATOM 506 O O . ALA A 1 70 ? 9.286 0.048 -8.650 1.00 89.25 70 ALA A O 1
ATOM 507 N N . LEU A 1 71 ? 7.583 -1.367 -8.993 1.00 93.25 71 LEU A N 1
ATOM 508 C CA . LEU A 1 71 ? 6.560 -0.560 -8.339 1.00 93.25 71 LEU A CA 1
ATOM 509 C C . LEU A 1 71 ? 5.932 -1.362 -7.205 1.00 93.25 71 LEU A C 1
ATOM 511 O O . LEU A 1 71 ? 5.486 -2.487 -7.426 1.00 93.25 71 LEU A O 1
ATOM 515 N N . VAL A 1 72 ? 5.830 -0.769 -6.019 1.00 94.31 72 VAL A N 1
ATOM 516 C CA . VAL A 1 72 ? 4.989 -1.305 -4.945 1.00 94.31 72 VAL A CA 1
ATOM 517 C C . VAL A 1 72 ? 3.696 -0.500 -4.875 1.00 94.31 72 VAL A C 1
ATOM 519 O O . VAL A 1 72 ? 3.720 0.721 -4.753 1.00 94.31 72 VAL A O 1
ATOM 522 N N . MET A 1 73 ? 2.567 -1.193 -4.965 1.00 95.69 73 MET A N 1
ATOM 523 C CA . MET A 1 73 ? 1.224 -0.644 -4.801 1.00 95.69 73 MET A CA 1
ATOM 524 C C . MET A 1 73 ? 0.635 -1.166 -3.497 1.00 95.69 73 MET A C 1
ATOM 526 O O . MET A 1 73 ? 0.807 -2.343 -3.179 1.00 95.69 73 MET A O 1
ATOM 530 N N . MET A 1 74 ? -0.060 -0.315 -2.752 1.00 95.69 74 MET A N 1
ATOM 531 C CA . MET A 1 74 ? -0.624 -0.656 -1.447 1.00 95.69 74 MET A CA 1
ATOM 532 C C . MET A 1 74 ? -2.045 -0.124 -1.324 1.00 95.69 74 MET A C 1
ATOM 534 O O . MET A 1 74 ? -2.317 0.988 -1.775 1.00 95.69 74 MET A O 1
ATOM 538 N N . VAL A 1 75 ? -2.923 -0.892 -0.685 1.00 94.56 75 VAL A N 1
ATOM 539 C CA . VAL A 1 75 ? -4.250 -0.448 -0.238 1.00 94.56 75 VAL A CA 1
ATOM 540 C C . VAL A 1 75 ? -4.487 -0.991 1.165 1.00 94.56 75 VAL A C 1
ATOM 542 O O . VAL A 1 75 ? -4.209 -2.160 1.427 1.00 94.56 75 VAL A O 1
ATOM 545 N N . ALA A 1 76 ? -4.998 -0.149 2.052 1.00 92.56 76 ALA A N 1
ATOM 546 C CA . ALA A 1 76 ? -5.376 -0.503 3.409 1.00 92.56 76 ALA A CA 1
ATOM 547 C C . ALA A 1 76 ? -6.762 0.070 3.716 1.00 92.56 76 ALA A C 1
ATOM 549 O O . ALA A 1 76 ? -6.988 1.260 3.512 1.00 92.56 76 ALA A O 1
ATOM 550 N N . ASP A 1 77 ? -7.664 -0.775 4.208 1.00 90.12 77 ASP A N 1
ATOM 551 C CA . ASP A 1 77 ? -8.996 -0.387 4.693 1.00 90.12 77 ASP A CA 1
ATOM 552 C C . ASP A 1 77 ? -8.928 -0.304 6.221 1.00 90.12 77 ASP A C 1
ATOM 554 O O . ASP A 1 77 ? -8.559 -1.281 6.887 1.00 90.12 77 ASP A O 1
ATOM 558 N N . GLY A 1 78 ? -9.158 0.880 6.781 1.00 88.50 78 GLY A N 1
ATOM 559 C CA . GLY A 1 78 ? -9.184 1.100 8.222 1.00 88.50 78 GLY A CA 1
ATOM 560 C C . GLY A 1 78 ? -10.435 0.486 8.846 1.00 88.50 78 GLY A C 1
ATOM 561 O O . GLY A 1 78 ? -11.547 0.903 8.560 1.00 88.50 78 GLY A O 1
ATOM 562 N N . VAL A 1 79 ? -10.255 -0.464 9.764 1.00 77.69 79 VAL A N 1
ATOM 563 C CA . VAL A 1 79 ? -11.352 -1.214 10.386 1.00 77.69 79 VAL A CA 1
ATOM 564 C C . VAL A 1 79 ? -11.446 -0.848 11.866 1.00 77.69 79 VAL A C 1
ATOM 566 O O . VAL A 1 79 ? -10.506 -1.092 12.628 1.00 77.69 79 VAL A O 1
ATOM 569 N N . GLY A 1 80 ? -12.572 -0.287 12.317 1.00 63.03 80 GLY A N 1
ATOM 570 C CA . GLY A 1 80 ? -12.740 0.053 13.733 1.00 63.03 80 GLY A CA 1
ATOM 571 C C . GLY A 1 80 ? -14.100 0.640 14.113 1.00 63.03 80 GLY A C 1
ATOM 572 O O . GLY A 1 80 ? -14.752 1.322 13.336 1.00 63.03 80 GLY A O 1
ATOM 573 N N . GLY A 1 81 ? -14.538 0.378 15.351 1.00 57.94 81 GLY A N 1
ATOM 574 C CA . GLY A 1 81 ? -15.730 0.995 15.961 1.00 57.94 81 GLY A CA 1
ATOM 575 C C . GLY A 1 81 ? -15.464 2.361 16.615 1.00 57.94 81 GLY A C 1
ATOM 576 O O . GLY A 1 81 ? -16.369 2.945 17.210 1.00 57.94 81 GLY A O 1
ATOM 577 N N . LEU A 1 82 ? -14.220 2.844 16.534 1.00 62.00 82 LEU A N 1
ATOM 578 C CA . LEU A 1 82 ? -13.756 4.163 16.966 1.00 62.00 82 LEU A CA 1
ATOM 579 C C . LEU A 1 82 ? -13.264 4.942 15.733 1.00 62.00 82 LEU A C 1
ATOM 581 O O . LEU A 1 82 ? -12.808 4.310 14.785 1.00 62.00 82 LEU A O 1
ATOM 585 N N . PRO A 1 83 ? -13.294 6.290 15.737 1.00 65.44 83 PRO A N 1
ATOM 586 C CA . PRO A 1 83 ? -12.888 7.128 14.600 1.00 65.44 83 PRO A CA 1
ATOM 587 C C . PRO A 1 83 ? -11.354 7.209 14.434 1.00 65.44 83 PRO A C 1
ATOM 589 O O . PRO A 1 83 ? -10.769 8.293 14.377 1.00 65.44 83 PRO A O 1
ATOM 592 N N . THR A 1 84 ? -10.684 6.055 14.417 1.00 78.88 84 THR A N 1
ATOM 593 C CA . THR A 1 84 ? -9.228 5.905 14.276 1.00 78.88 84 THR A CA 1
ATOM 594 C C . THR A 1 84 ? -8.829 5.043 13.076 1.00 78.88 84 THR A C 1
ATOM 596 O O . THR A 1 84 ? -7.630 4.857 12.860 1.00 78.88 84 THR A O 1
ATOM 599 N N . GLY A 1 85 ? -9.780 4.570 12.255 1.00 85.00 85 GLY A N 1
ATOM 600 C CA . GLY A 1 85 ? -9.500 3.724 11.088 1.00 85.00 85 GLY A CA 1
ATOM 601 C C . GLY A 1 85 ? -8.581 4.399 10.067 1.00 85.00 85 GLY A C 1
ATOM 602 O O . GLY A 1 85 ? -7.590 3.804 9.648 1.00 85.00 85 GLY A O 1
ATOM 603 N N . TRP A 1 86 ? -8.811 5.683 9.771 1.00 86.56 86 TRP A N 1
ATOM 604 C CA . TRP A 1 86 ? -7.944 6.479 8.884 1.00 86.56 86 TRP A CA 1
ATOM 605 C C . TRP A 1 86 ? -6.489 6.555 9.369 1.00 86.56 86 TRP A C 1
ATOM 607 O O . TRP A 1 86 ? -5.552 6.576 8.573 1.00 86.56 86 TRP A O 1
ATOM 617 N N . LYS A 1 87 ? -6.285 6.578 10.693 1.00 88.12 87 LYS A N 1
ATOM 618 C CA . LYS A 1 87 ? -4.949 6.584 11.290 1.00 88.12 87 LYS A CA 1
ATOM 619 C C . LYS A 1 87 ? -4.303 5.209 11.155 1.00 88.12 87 LYS A C 1
ATOM 621 O O . LYS A 1 87 ? -3.108 5.132 10.891 1.00 88.12 87 LYS A O 1
ATOM 626 N N . ALA A 1 88 ? -5.082 4.141 11.322 1.00 91.00 88 ALA A N 1
ATOM 627 C CA . ALA A 1 88 ? -4.598 2.774 11.188 1.00 91.00 88 ALA A CA 1
ATOM 628 C C . ALA A 1 88 ? -4.081 2.486 9.772 1.00 91.00 88 ALA A C 1
ATOM 630 O O . ALA A 1 88 ? -2.936 2.058 9.614 1.00 91.00 88 ALA A O 1
ATOM 631 N N . SER A 1 89 ? -4.896 2.775 8.753 1.00 92.44 89 SER A N 1
ATOM 632 C CA . SER A 1 89 ? -4.532 2.551 7.351 1.00 92.44 89 SER A CA 1
ATOM 633 C C . SER A 1 89 ? -3.343 3.416 6.920 1.00 92.44 89 SER A C 1
ATOM 635 O O . SER A 1 89 ? -2.432 2.918 6.259 1.00 92.44 89 SER A O 1
ATOM 637 N N . GLY A 1 90 ? -3.286 4.678 7.364 1.00 92.81 90 GLY A N 1
ATOM 638 C CA . GLY A 1 90 ? -2.156 5.571 7.100 1.00 92.81 90 GLY A CA 1
ATOM 639 C C . GLY A 1 90 ? -0.843 5.066 7.705 1.00 92.81 90 GLY A C 1
ATOM 640 O O . GLY A 1 90 ? 0.149 4.923 6.990 1.00 92.81 90 GLY A O 1
ATOM 641 N N . VAL A 1 91 ? -0.848 4.718 8.999 1.00 93.75 91 VAL A N 1
ATOM 642 C CA . VAL A 1 91 ? 0.345 4.220 9.711 1.00 93.75 91 VAL A CA 1
ATOM 643 C C . VAL A 1 91 ? 0.926 2.987 9.027 1.00 93.75 91 VAL A C 1
ATOM 645 O O . VAL A 1 91 ? 2.138 2.908 8.847 1.00 93.75 91 VAL A O 1
ATOM 648 N N . VAL A 1 92 ? 0.091 2.033 8.608 1.00 94.19 92 VAL A N 1
ATOM 649 C CA . VAL A 1 92 ? 0.579 0.822 7.931 1.00 94.19 92 VAL A CA 1
ATOM 650 C C . VAL A 1 92 ? 1.325 1.155 6.640 1.00 94.19 92 VAL A C 1
ATOM 652 O O . VAL A 1 92 ? 2.423 0.643 6.418 1.00 94.19 92 VAL A O 1
ATOM 655 N N . LEU A 1 93 ? 0.774 2.035 5.801 1.00 96.25 93 LEU A N 1
ATOM 656 C CA . LEU A 1 93 ? 1.427 2.440 4.553 1.00 96.25 93 LEU A CA 1
ATOM 657 C C . LEU A 1 93 ? 2.736 3.197 4.809 1.00 96.25 93 LEU A C 1
ATOM 659 O O . LEU A 1 93 ? 3.710 2.995 4.081 1.00 96.25 93 LEU A O 1
ATOM 663 N N . GLU A 1 94 ? 2.775 4.042 5.840 1.00 95.94 94 GLU A N 1
ATOM 664 C CA . GLU A 1 94 ? 3.977 4.777 6.240 1.00 95.94 94 GLU A CA 1
ATOM 665 C C . GLU A 1 94 ? 5.101 3.840 6.692 1.00 95.94 94 GLU A C 1
ATOM 667 O O . GLU A 1 94 ? 6.228 3.974 6.212 1.00 95.94 94 GLU A O 1
ATOM 672 N N . GLN A 1 95 ? 4.799 2.857 7.545 1.00 95.81 95 GLN A N 1
ATOM 673 C CA . GLN A 1 95 ? 5.806 1.908 8.026 1.00 95.81 95 GLN A CA 1
ATOM 674 C C . GLN A 1 95 ? 6.343 1.028 6.895 1.00 95.81 95 GLN A C 1
ATOM 676 O O . GLN A 1 95 ? 7.557 0.849 6.772 1.00 95.81 95 GLN A O 1
ATOM 681 N N . VAL A 1 96 ? 5.467 0.526 6.015 1.00 94.75 96 VAL A N 1
ATOM 682 C CA . VAL A 1 96 ? 5.896 -0.270 4.854 1.00 94.75 96 VAL A CA 1
ATOM 683 C C . VAL A 1 96 ? 6.761 0.564 3.905 1.00 94.75 96 VAL A C 1
ATOM 685 O O . VAL A 1 96 ? 7.818 0.096 3.477 1.00 94.75 96 VAL A O 1
ATOM 688 N N . ARG A 1 97 ? 6.376 1.814 3.612 1.00 95.25 97 ARG A N 1
ATOM 689 C CA . ARG A 1 97 ? 7.208 2.751 2.838 1.00 95.25 97 ARG A CA 1
ATOM 690 C C . ARG A 1 97 ? 8.585 2.923 3.479 1.00 95.25 97 ARG A C 1
ATOM 692 O O . ARG A 1 97 ? 9.589 2.854 2.773 1.00 95.25 97 ARG A O 1
ATOM 699 N N . ASP A 1 98 ? 8.644 3.170 4.784 1.00 94.94 98 ASP A N 1
ATOM 700 C CA . ASP A 1 98 ? 9.899 3.480 5.474 1.00 94.94 98 ASP A CA 1
ATOM 701 C C . ASP A 1 98 ? 10.858 2.295 5.511 1.00 94.94 98 ASP A C 1
ATOM 703 O O . ASP A 1 98 ? 12.070 2.485 5.394 1.00 94.94 98 ASP A O 1
ATOM 707 N N . GLN A 1 99 ? 10.341 1.072 5.631 1.00 94.00 99 GLN A N 1
ATOM 708 C CA . GLN A 1 99 ? 11.170 -0.125 5.509 1.00 94.00 99 GLN A CA 1
ATOM 709 C C . GLN A 1 99 ? 11.629 -0.355 4.068 1.00 94.00 99 GLN A C 1
ATOM 711 O O . GLN A 1 99 ? 12.803 -0.647 3.842 1.00 94.00 99 GLN A O 1
ATOM 716 N N . LEU A 1 100 ? 10.757 -0.145 3.076 1.00 92.38 100 LEU A N 1
ATOM 717 C CA . LEU A 1 100 ? 11.137 -0.225 1.661 1.00 92.38 100 LEU A CA 1
ATOM 718 C C . LEU A 1 100 ? 12.219 0.795 1.289 1.00 92.38 100 LEU A C 1
ATOM 720 O O . LEU A 1 100 ? 13.115 0.467 0.519 1.00 92.38 100 LEU A O 1
ATOM 724 N N . ALA A 1 101 ? 12.185 2.000 1.862 1.00 91.00 101 ALA A N 1
ATOM 725 C CA . ALA A 1 101 ? 13.203 3.027 1.639 1.00 91.00 101 ALA A CA 1
ATOM 726 C C . ALA A 1 101 ? 14.585 2.647 2.206 1.00 91.00 101 ALA A C 1
ATOM 728 O O . ALA A 1 101 ? 15.606 3.138 1.725 1.00 91.00 101 ALA A O 1
ATOM 729 N N . LYS A 1 102 ? 14.628 1.780 3.227 1.00 88.12 102 LYS A N 1
ATOM 730 C CA . LYS A 1 102 ? 15.866 1.243 3.818 1.00 88.12 102 LYS A CA 1
ATOM 731 C C . LYS A 1 102 ? 16.356 -0.020 3.106 1.00 88.12 102 LYS A C 1
ATOM 733 O O . LYS A 1 102 ? 17.517 -0.398 3.266 1.00 88.12 102 LYS A O 1
ATOM 738 N N . ALA A 1 103 ? 15.477 -0.691 2.368 1.00 80.94 103 ALA A N 1
ATOM 739 C CA . ALA A 1 103 ? 15.768 -1.947 1.702 1.00 80.94 103 ALA A CA 1
ATOM 740 C C . ALA A 1 103 ? 16.562 -1.735 0.406 1.00 80.94 103 ALA A C 1
ATOM 742 O O . ALA A 1 103 ? 16.327 -0.801 -0.358 1.00 80.94 103 ALA A O 1
ATOM 743 N N . ASP A 1 104 ? 17.505 -2.639 0.149 1.00 69.31 104 ASP A N 1
ATOM 744 C CA . ASP A 1 104 ? 18.261 -2.681 -1.105 1.00 69.31 104 ASP A CA 1
ATOM 745 C C . ASP A 1 104 ? 17.413 -3.279 -2.254 1.00 69.31 104 ASP A C 1
ATOM 747 O O . ASP A 1 104 ? 16.271 -3.705 -2.074 1.00 69.31 104 ASP A O 1
ATOM 751 N N . ILE A 1 105 ? 17.985 -3.326 -3.454 1.00 66.31 105 ILE A N 1
ATOM 752 C CA . ILE A 1 105 ? 17.302 -3.590 -4.727 1.00 66.31 105 ILE A CA 1
ATOM 753 C C . ILE A 1 105 ? 16.813 -5.046 -4.895 1.00 66.31 105 ILE A C 1
ATOM 755 O O . ILE A 1 105 ? 15.977 -5.310 -5.759 1.00 66.31 105 ILE A O 1
ATOM 759 N N . ASP A 1 106 ? 17.285 -6.011 -4.100 1.00 73.69 106 ASP A N 1
ATOM 760 C CA . ASP A 1 106 ? 16.899 -7.416 -4.298 1.00 73.69 106 ASP A CA 1
ATOM 761 C C . ASP A 1 106 ? 15.494 -7.775 -3.754 1.00 73.69 106 ASP A C 1
ATOM 763 O O . ASP A 1 106 ? 15.000 -7.240 -2.759 1.00 73.69 106 ASP A O 1
ATOM 767 N N . ASP A 1 107 ? 14.823 -8.711 -4.435 1.00 67.69 107 ASP A N 1
ATOM 768 C CA . ASP A 1 107 ? 13.440 -9.115 -4.140 1.00 67.69 107 ASP A CA 1
ATOM 769 C C . ASP A 1 107 ? 13.263 -9.804 -2.779 1.00 67.69 107 ASP A C 1
ATOM 771 O O . ASP A 1 107 ? 12.160 -9.790 -2.221 1.00 67.69 107 ASP A O 1
ATOM 775 N N . ALA A 1 108 ? 14.315 -10.436 -2.252 1.00 71.25 108 ALA A N 1
ATOM 776 C CA . ALA A 1 108 ? 14.266 -11.104 -0.956 1.00 71.25 108 ALA A CA 1
ATOM 777 C C . ALA A 1 108 ? 14.220 -10.066 0.169 1.00 71.25 108 ALA A C 1
ATOM 779 O O . ALA A 1 108 ? 13.352 -10.134 1.037 1.00 71.25 108 ALA A O 1
ATOM 780 N N . ARG A 1 109 ? 15.075 -9.044 0.094 1.00 80.62 109 ARG A N 1
ATOM 781 C CA . ARG A 1 109 ? 15.099 -7.928 1.044 1.00 80.62 109 ARG A CA 1
ATOM 782 C C . ARG A 1 109 ? 13.830 -7.092 0.984 1.00 80.62 109 ARG A C 1
ATOM 784 O O . ARG A 1 109 ? 13.371 -6.645 2.025 1.00 80.62 109 ARG A O 1
ATOM 791 N N . ARG A 1 110 ? 13.210 -6.933 -0.190 1.00 81.88 110 ARG A N 1
ATOM 792 C CA . ARG A 1 110 ? 11.900 -6.259 -0.319 1.00 81.88 110 ARG A CA 1
ATOM 793 C C . ARG A 1 110 ? 10.785 -6.999 0.393 1.00 81.88 110 ARG A C 1
ATOM 795 O O . ARG A 1 110 ? 9.957 -6.374 1.045 1.00 81.88 110 ARG A O 1
ATOM 802 N N . ARG A 1 111 ? 10.763 -8.330 0.267 1.00 84.00 111 ARG A N 1
ATOM 803 C CA . ARG A 1 111 ? 9.823 -9.166 1.015 1.00 84.00 111 ARG A CA 1
ATOM 804 C C . ARG A 1 111 ? 10.011 -8.945 2.513 1.00 84.00 111 ARG A C 1
ATOM 806 O O . ARG A 1 111 ? 9.026 -8.677 3.188 1.00 84.00 111 ARG A O 1
ATOM 813 N N . THR A 1 112 ? 11.246 -9.040 3.000 1.00 84.69 112 THR A N 1
ATOM 814 C CA . THR A 1 112 ? 11.563 -8.801 4.413 1.00 84.69 112 THR A CA 1
ATOM 815 C C . THR A 1 112 ? 11.132 -7.402 4.844 1.00 84.69 112 THR A C 1
ATOM 817 O O . THR A 1 112 ? 10.390 -7.282 5.800 1.00 84.69 112 THR A O 1
ATOM 820 N N . ALA A 1 113 ? 11.444 -6.366 4.068 1.00 88.75 113 ALA A N 1
ATOM 821 C CA . ALA A 1 113 ? 11.058 -4.993 4.380 1.00 88.75 113 ALA A CA 1
ATOM 822 C C . ALA A 1 113 ? 9.538 -4.781 4.480 1.00 88.75 113 ALA A C 1
ATOM 824 O O . ALA A 1 113 ? 9.075 -4.050 5.351 1.00 88.75 113 ALA A O 1
ATOM 825 N N . ILE A 1 114 ? 8.744 -5.422 3.616 1.00 87.75 114 ILE A N 1
ATOM 826 C CA . ILE A 1 114 ? 7.277 -5.363 3.716 1.00 87.75 114 ILE A CA 1
ATOM 827 C C . ILE A 1 114 ? 6.799 -6.040 5.003 1.00 87.75 114 ILE A C 1
ATOM 829 O O . ILE A 1 114 ? 5.939 -5.488 5.683 1.00 87.75 114 ILE A O 1
ATOM 833 N N . LEU A 1 115 ? 7.353 -7.207 5.347 1.00 87.50 115 LEU A N 1
ATOM 834 C CA . LEU A 1 115 ? 7.005 -7.923 6.578 1.00 87.50 115 LEU A CA 1
ATOM 835 C C . LEU A 1 115 ? 7.412 -7.125 7.825 1.00 87.50 115 LEU A C 1
ATOM 837 O O . LEU A 1 115 ? 6.568 -6.899 8.685 1.00 87.50 115 LEU A O 1
ATOM 841 N N . ASP A 1 116 ? 8.635 -6.599 7.864 1.00 87.19 116 ASP A N 1
ATOM 842 C CA . ASP A 1 116 ? 9.128 -5.738 8.943 1.00 87.19 116 ASP A CA 1
ATOM 843 C C . ASP A 1 116 ? 8.249 -4.485 9.097 1.00 87.19 116 ASP A C 1
ATOM 845 O O . ASP A 1 116 ? 7.973 -4.032 10.206 1.00 87.19 116 ASP A O 1
ATOM 849 N N . GLY A 1 117 ? 7.776 -3.915 7.982 1.00 91.00 117 GLY A N 1
ATOM 850 C CA . GLY A 1 117 ? 6.892 -2.748 7.991 1.00 91.00 117 GLY A CA 1
ATOM 851 C C . GLY A 1 117 ? 5.511 -3.071 8.554 1.00 91.00 117 GLY A C 1
ATOM 852 O O . GLY A 1 117 ? 4.949 -2.279 9.309 1.00 91.00 117 GLY A O 1
ATOM 853 N N . ILE A 1 118 ? 4.980 -4.251 8.231 1.00 90.00 118 ILE A N 1
ATOM 854 C CA . ILE A 1 118 ? 3.728 -4.768 8.794 1.00 90.00 118 ILE A CA 1
ATOM 855 C C . ILE A 1 118 ? 3.874 -5.016 10.300 1.00 90.00 118 ILE A C 1
ATOM 857 O O . ILE A 1 118 ? 2.977 -4.657 11.063 1.00 90.00 118 ILE A O 1
ATOM 861 N N . GLU A 1 119 ? 4.978 -5.623 10.736 1.00 89.31 119 GLU A N 1
ATOM 862 C CA . GLU A 1 119 ? 5.242 -5.912 12.150 1.00 89.31 119 GLU A CA 1
ATOM 863 C C . GLU A 1 119 ? 5.391 -4.632 12.977 1.00 89.31 119 GLU A C 1
ATOM 865 O O . GLU A 1 119 ? 4.751 -4.500 14.025 1.00 89.31 119 GLU A O 1
ATOM 870 N N . GLU A 1 120 ? 6.162 -3.663 12.479 1.00 91.00 120 GLU A N 1
ATOM 871 C CA . GLU A 1 120 ? 6.320 -2.355 13.117 1.00 91.00 120 GLU A CA 1
ATOM 872 C C . GLU A 1 120 ? 4.972 -1.634 13.207 1.00 91.00 120 GLU A C 1
ATOM 874 O O . GLU A 1 120 ? 4.583 -1.159 14.276 1.00 91.00 120 GLU A O 1
ATOM 879 N N . ALA A 1 121 ? 4.195 -1.624 12.117 1.00 91.25 121 ALA A N 1
ATOM 880 C CA . ALA A 1 121 ? 2.862 -1.039 12.133 1.00 91.25 121 ALA A CA 1
ATOM 881 C C . ALA A 1 121 ? 1.950 -1.733 13.149 1.00 91.25 121 ALA A C 1
ATOM 883 O O . ALA A 1 121 ? 1.258 -1.058 13.905 1.00 91.25 121 ALA A O 1
ATOM 884 N N . ASN A 1 122 ? 1.975 -3.065 13.229 1.00 90.12 122 ASN A N 1
ATOM 885 C CA . ASN A 1 122 ? 1.210 -3.807 14.225 1.00 90.12 122 ASN A CA 1
ATOM 886 C C . ASN A 1 122 ? 1.589 -3.396 15.656 1.00 90.12 122 ASN A C 1
ATOM 888 O O . ASN A 1 122 ? 0.701 -3.218 16.488 1.00 90.12 122 ASN A O 1
ATOM 892 N N . SER A 1 123 ? 2.881 -3.204 15.941 1.00 89.69 123 SER A N 1
ATOM 893 C CA . SER A 1 123 ? 3.340 -2.705 17.242 1.00 89.69 123 SER A CA 1
ATOM 894 C C . SER A 1 123 ? 2.781 -1.311 17.533 1.00 89.69 123 SER A C 1
ATOM 896 O O . SER A 1 123 ? 2.130 -1.110 18.559 1.00 89.69 123 SER A O 1
ATOM 898 N N . VAL A 1 124 ? 2.940 -0.375 16.591 1.00 90.75 124 VAL A N 1
ATOM 899 C CA . VAL A 1 124 ? 2.446 1.005 16.720 1.00 90.75 124 VAL A CA 1
ATOM 900 C C . VAL A 1 124 ? 0.931 1.039 16.935 1.00 90.75 124 VAL A C 1
ATOM 902 O O . VAL A 1 124 ? 0.448 1.737 17.825 1.00 90.75 124 VAL A O 1
ATOM 905 N N . LEU A 1 125 ? 0.155 0.278 16.158 1.00 89.25 125 LEU A N 1
ATOM 906 C CA . LEU A 1 125 ? -1.307 0.276 16.269 1.00 89.25 125 LEU A CA 1
ATOM 907 C C . LEU A 1 125 ? -1.795 -0.288 17.607 1.00 89.25 125 LEU A C 1
ATOM 909 O O . LEU A 1 125 ? -2.756 0.236 18.169 1.00 89.25 125 LEU A O 1
ATOM 913 N N . ARG A 1 126 ? -1.111 -1.295 18.162 1.00 87.19 126 ARG A N 1
ATOM 914 C CA . ARG A 1 126 ? -1.448 -1.848 19.483 1.00 87.19 126 ARG A CA 1
ATOM 915 C C . ARG A 1 126 ? -1.199 -0.849 20.611 1.00 87.19 126 ARG A C 1
ATOM 917 O O . ARG A 1 126 ? -1.965 -0.813 21.572 1.00 87.19 126 ARG A O 1
ATOM 924 N N . GLU A 1 127 ? -0.183 -0.000 20.480 1.00 87.12 127 GLU A N 1
ATOM 925 C CA . GLU A 1 127 ? 0.081 1.085 21.432 1.00 87.12 127 GLU A CA 1
ATOM 926 C C . GLU A 1 127 ? -0.959 2.214 21.360 1.00 87.12 127 GLU A C 1
ATOM 928 O O . GLU A 1 127 ? -1.233 2.867 22.369 1.00 87.12 127 GLU A O 1
ATOM 933 N N . LEU A 1 128 ? -1.586 2.430 20.196 1.00 82.12 128 LEU A N 1
ATOM 934 C CA . LEU A 1 128 ? -2.639 3.440 20.018 1.00 82.12 128 LEU A CA 1
ATOM 935 C C . LEU A 1 128 ? -3.961 3.087 20.718 1.00 82.12 128 LEU A C 1
ATOM 937 O O . LEU A 1 128 ? -4.796 3.973 20.914 1.00 82.12 128 LEU A O 1
ATOM 941 N N . GLY A 1 129 ? -4.139 1.831 21.126 1.00 74.06 129 GLY A N 1
ATOM 942 C CA . GLY A 1 129 ? -5.279 1.368 21.908 1.00 74.06 129 GLY A CA 1
ATOM 943 C C . GLY A 1 129 ? -6.238 0.463 21.138 1.00 74.06 129 GLY A C 1
ATOM 944 O O . GLY A 1 129 ? -6.173 0.299 19.919 1.00 74.06 129 GLY A O 1
ATOM 945 N N . THR A 1 130 ? -7.153 -0.150 21.888 1.00 71.81 130 THR A N 1
ATOM 946 C CA . THR A 1 130 ? -8.089 -1.147 21.364 1.00 71.81 130 THR A CA 1
ATOM 947 C C . THR A 1 130 ? -9.003 -0.559 20.288 1.00 71.81 130 THR A C 1
ATOM 949 O O . THR A 1 130 ? -9.524 0.546 20.422 1.00 71.81 130 THR A O 1
ATOM 952 N N . GLY A 1 131 ? -9.223 -1.322 19.215 1.00 72.06 131 GLY A N 1
ATOM 953 C CA . GLY A 1 131 ? -10.124 -0.935 18.125 1.00 72.06 131 GLY A CA 1
ATOM 954 C C . GLY A 1 131 ? -9.488 -0.103 17.008 1.00 72.06 131 GLY A C 1
ATOM 955 O O . GLY A 1 131 ? -10.212 0.294 16.101 1.00 72.06 131 GLY A O 1
ATOM 956 N N . THR A 1 132 ? -8.171 0.131 17.046 1.00 85.75 132 THR A N 1
ATOM 957 C CA . THR A 1 132 ? -7.413 0.699 15.921 1.00 85.75 132 THR A CA 1
ATOM 958 C C . THR A 1 132 ? -6.820 -0.441 15.100 1.00 85.75 132 THR A C 1
ATOM 960 O O . THR A 1 132 ? -5.811 -1.027 15.486 1.00 85.75 132 THR A O 1
ATOM 963 N N . SER A 1 133 ? -7.457 -0.784 13.983 1.00 89.31 133 SER A N 1
ATOM 964 C CA . SER A 1 133 ? -6.990 -1.863 13.112 1.00 89.31 133 SER A CA 1
ATOM 965 C C . SER A 1 133 ? -7.180 -1.547 11.636 1.00 89.31 133 SER A C 1
ATOM 967 O O . SER A 1 133 ? -7.908 -0.624 11.284 1.00 89.31 133 SER A O 1
ATOM 969 N N . THR A 1 134 ? -6.502 -2.280 10.758 1.00 91.12 134 THR A N 1
ATOM 970 C CA . THR A 1 134 ? -6.638 -2.095 9.306 1.00 91.12 134 THR A CA 1
ATOM 971 C C . THR A 1 134 ? -6.314 -3.376 8.537 1.00 91.12 134 THR 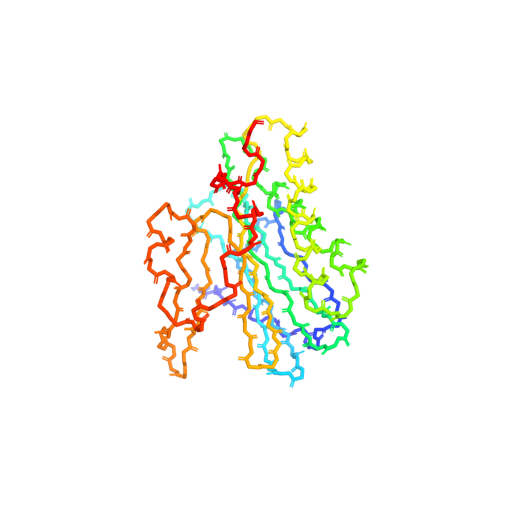A C 1
ATOM 973 O O . THR A 1 134 ? -5.558 -4.225 9.017 1.00 91.12 134 THR A O 1
ATOM 976 N N . THR A 1 135 ? -6.898 -3.537 7.354 1.00 91.56 135 THR A N 1
ATOM 977 C CA . THR A 1 135 ? -6.464 -4.532 6.364 1.00 91.56 135 THR A CA 1
ATOM 978 C C . THR A 1 135 ? -5.242 -4.020 5.603 1.00 91.56 135 THR A C 1
ATOM 980 O O . THR A 1 135 ? -4.885 -2.847 5.687 1.00 91.56 135 THR A O 1
ATOM 983 N N . LEU A 1 136 ? -4.592 -4.887 4.833 1.00 92.06 136 LEU A N 1
ATOM 984 C CA . LEU A 1 136 ? -3.545 -4.476 3.908 1.00 92.06 136 LEU A CA 1
ATOM 985 C C . LEU A 1 136 ? -3.485 -5.430 2.721 1.00 92.06 136 LEU A C 1
ATOM 987 O O . LEU A 1 136 ? -3.380 -6.641 2.891 1.00 92.06 136 LEU A O 1
ATOM 991 N N . VAL A 1 137 ? -3.452 -4.878 1.515 1.00 91.06 137 VAL A N 1
ATOM 992 C CA . VAL A 1 137 ? -2.966 -5.572 0.327 1.00 91.06 137 VAL A CA 1
ATOM 993 C C . VAL A 1 137 ? -1.781 -4.812 -0.250 1.00 91.06 137 VAL A C 1
ATOM 995 O O . VAL A 1 137 ? -1.836 -3.600 -0.448 1.00 91.06 137 VAL A O 1
ATOM 998 N N . VAL A 1 138 ? -0.700 -5.533 -0.533 1.00 91.19 138 VAL A N 1
ATOM 999 C CA . VAL A 1 138 ? 0.497 -5.006 -1.195 1.00 91.19 138 VAL A CA 1
ATOM 1000 C C . VAL A 1 138 ? 0.732 -5.792 -2.472 1.00 91.19 138 VAL A C 1
ATOM 1002 O O . VAL A 1 138 ? 0.650 -7.017 -2.456 1.00 91.19 138 VAL A O 1
ATOM 1005 N N . ALA A 1 139 ? 1.065 -5.117 -3.567 1.00 89.75 139 ALA A N 1
ATOM 1006 C CA . ALA A 1 139 ? 1.477 -5.729 -4.822 1.00 89.75 139 ALA A CA 1
ATOM 1007 C C . ALA A 1 139 ? 2.807 -5.132 -5.290 1.00 89.75 139 ALA A C 1
ATOM 1009 O O . ALA A 1 139 ? 2.904 -3.932 -5.523 1.00 89.75 139 ALA A O 1
ATOM 1010 N N . ILE A 1 140 ? 3.821 -5.977 -5.462 1.00 88.38 140 ILE A N 1
ATOM 1011 C CA . ILE A 1 140 ? 5.073 -5.620 -6.130 1.00 88.38 140 ILE A CA 1
ATOM 1012 C C . ILE A 1 140 ? 4.938 -6.010 -7.596 1.00 88.38 140 ILE A C 1
ATOM 1014 O O . ILE A 1 140 ? 4.712 -7.183 -7.898 1.00 88.38 140 ILE A O 1
ATOM 1018 N N . VAL A 1 141 ? 5.094 -5.043 -8.491 1.00 87.25 141 VAL A N 1
ATOM 1019 C CA . VAL A 1 141 ? 5.053 -5.224 -9.941 1.00 87.25 141 VAL A CA 1
ATOM 1020 C C . VAL A 1 141 ? 6.437 -4.948 -10.506 1.00 87.25 141 VAL A C 1
ATOM 1022 O O . VAL A 1 141 ? 6.997 -3.870 -10.305 1.00 87.25 141 VAL A O 1
ATOM 1025 N N . ARG A 1 142 ? 6.983 -5.919 -11.234 1.00 84.69 142 ARG A N 1
ATOM 1026 C CA . ARG A 1 142 ? 8.240 -5.779 -11.969 1.00 84.69 142 ARG A CA 1
ATOM 1027 C C . ARG A 1 142 ? 8.164 -6.590 -13.250 1.00 84.69 142 ARG A C 1
ATOM 1029 O O . ARG A 1 142 ? 7.874 -7.784 -13.208 1.00 84.69 142 ARG A O 1
ATOM 1036 N N . ASP A 1 143 ? 8.458 -5.955 -14.379 1.00 81.62 143 ASP A N 1
ATOM 1037 C CA . ASP A 1 143 ? 8.409 -6.581 -15.701 1.00 81.62 143 ASP A CA 1
ATOM 1038 C C . ASP A 1 143 ? 7.067 -7.307 -15.945 1.00 81.62 143 ASP A C 1
ATOM 1040 O O . ASP A 1 143 ? 6.021 -6.674 -16.047 1.00 81.62 143 ASP A O 1
ATOM 1044 N N . GLN A 1 144 ? 7.082 -8.642 -16.018 1.00 77.44 144 GLN A N 1
ATOM 1045 C CA . GLN A 1 144 ? 5.896 -9.489 -16.207 1.00 77.44 144 GLN A CA 1
ATOM 1046 C C . GLN A 1 144 ? 5.519 -10.278 -14.943 1.00 77.44 144 GLN A C 1
ATOM 1048 O O . GLN A 1 144 ? 4.800 -11.275 -15.020 1.00 77.44 144 GLN A O 1
ATOM 1053 N N . GLN A 1 145 ? 6.037 -9.875 -13.784 1.00 79.88 145 GLN A N 1
ATOM 1054 C CA . GLN A 1 145 ? 5.820 -10.544 -12.509 1.00 79.88 145 GLN A CA 1
ATOM 1055 C C . GLN A 1 145 ? 5.079 -9.631 -11.536 1.00 79.88 145 GLN A C 1
ATOM 1057 O O . GLN A 1 145 ? 5.360 -8.438 -11.421 1.00 79.88 145 GLN A O 1
ATOM 1062 N N . VAL A 1 146 ? 4.135 -10.232 -10.812 1.00 82.38 146 VAL A N 1
ATOM 1063 C CA . VAL A 1 146 ? 3.424 -9.597 -9.706 1.00 82.38 146 VAL A CA 1
ATOM 1064 C C . VAL A 1 146 ? 3.520 -10.508 -8.492 1.00 82.38 146 VAL A C 1
ATOM 1066 O O . VAL A 1 146 ? 3.230 -11.702 -8.587 1.00 82.38 146 VAL A O 1
ATOM 1069 N N . ARG A 1 147 ? 3.912 -9.950 -7.348 1.00 82.50 147 ARG A N 1
ATOM 1070 C CA . ARG A 1 147 ? 3.892 -10.636 -6.050 1.00 82.50 147 ARG A CA 1
ATOM 1071 C C . ARG A 1 147 ? 3.003 -9.864 -5.093 1.00 82.50 147 ARG A C 1
ATOM 1073 O O . ARG A 1 147 ? 3.166 -8.656 -4.972 1.00 82.50 147 ARG A O 1
ATOM 1080 N N . THR A 1 148 ? 2.098 -10.555 -4.406 1.00 82.50 148 THR A N 1
ATOM 1081 C CA . THR A 1 148 ? 1.132 -9.911 -3.511 1.00 82.50 148 THR A CA 1
ATOM 1082 C C . THR A 1 148 ? 1.225 -10.403 -2.072 1.00 82.50 148 THR A C 1
ATOM 1084 O O . THR A 1 148 ? 1.457 -11.592 -1.856 1.00 82.50 148 THR A O 1
ATOM 1087 N N . PHE A 1 149 ? 0.960 -9.513 -1.121 1.00 84.56 149 PHE A N 1
ATOM 1088 C CA . PHE A 1 149 ? 0.830 -9.778 0.313 1.00 84.56 149 PHE A CA 1
ATOM 1089 C C . PHE A 1 149 ? -0.551 -9.312 0.762 1.00 84.56 149 PHE A C 1
ATOM 1091 O O . PHE A 1 149 ? -1.003 -8.268 0.296 1.00 84.56 149 PHE A O 1
ATOM 1098 N N . HIS A 1 150 ? -1.212 -10.073 1.630 1.00 83.44 150 HIS A N 1
ATOM 1099 C CA . HIS A 1 150 ? -2.586 -9.798 2.048 1.00 83.44 150 HIS A CA 1
ATOM 1100 C C . HIS A 1 150 ? -2.715 -9.954 3.561 1.00 83.44 150 HIS A C 1
ATOM 1102 O O . HIS A 1 150 ? -2.157 -10.882 4.139 1.00 83.44 150 HIS A O 1
ATOM 1108 N N . ILE A 1 151 ? -3.481 -9.071 4.187 1.00 86.38 151 ILE A N 1
ATOM 1109 C CA . ILE A 1 151 ? -3.959 -9.160 5.566 1.00 86.38 151 ILE A CA 1
ATOM 1110 C C . ILE A 1 151 ? -5.401 -8.656 5.552 1.00 86.38 151 ILE A C 1
ATOM 1112 O O . ILE A 1 151 ? -5.651 -7.514 5.175 1.00 86.38 151 ILE A O 1
ATOM 1116 N N . GLY A 1 152 ? -6.349 -9.510 5.936 1.00 82.62 152 GLY A N 1
ATOM 1117 C CA . GLY A 1 152 ? -7.783 -9.214 5.870 1.00 82.62 152 GLY A CA 1
ATOM 1118 C C . GLY A 1 152 ? -8.436 -9.566 4.542 1.00 82.62 152 GLY A C 1
ATOM 1119 O O . GLY A 1 152 ? -8.021 -10.513 3.870 1.00 82.62 152 GLY A O 1
ATOM 1120 N N . ASP A 1 153 ? -9.511 -8.851 4.214 1.00 81.88 153 ASP A N 1
ATOM 1121 C CA . ASP A 1 153 ? -10.419 -9.127 3.095 1.00 81.88 153 ASP A CA 1
ATOM 1122 C C . ASP A 1 153 ? -10.211 -8.234 1.857 1.00 81.88 153 ASP A C 1
ATOM 1124 O O . ASP A 1 153 ? -10.785 -8.501 0.795 1.00 81.88 153 ASP A O 1
ATOM 1128 N N . SER A 1 154 ? -9.304 -7.257 1.940 1.00 83.94 154 SER A N 1
ATOM 1129 C CA . SER A 1 154 ? -8.775 -6.534 0.778 1.00 83.94 154 SER A CA 1
ATOM 1130 C C . SER A 1 154 ? -8.202 -7.496 -0.273 1.00 83.94 154 SER A C 1
ATOM 1132 O O . SER A 1 154 ? -7.640 -8.543 0.044 1.00 83.94 154 SER A O 1
ATOM 1134 N N . SER A 1 155 ? -8.365 -7.161 -1.555 1.00 82.88 155 SER A N 1
ATOM 1135 C CA . SER A 1 155 ? -8.058 -8.065 -2.673 1.00 82.88 155 SER A CA 1
ATOM 1136 C C . SER A 1 155 ? -7.346 -7.349 -3.823 1.00 82.88 155 SER A C 1
ATOM 1138 O O . SER A 1 155 ? -7.611 -6.184 -4.097 1.00 82.88 155 SER A O 1
ATOM 1140 N N . ALA A 1 156 ? -6.505 -8.075 -4.565 1.00 83.44 156 ALA A N 1
ATOM 1141 C CA . ALA A 1 156 ? -5.849 -7.625 -5.793 1.00 83.44 156 ALA A CA 1
ATOM 1142 C C . ALA A 1 156 ? -6.309 -8.456 -6.999 1.00 83.44 156 ALA A C 1
ATOM 1144 O O . ALA A 1 156 ? -6.459 -9.679 -6.924 1.00 83.44 156 ALA A O 1
ATOM 1145 N N . TRP A 1 157 ? -6.595 -7.790 -8.114 1.00 84.50 157 TRP A N 1
ATOM 1146 C CA . TRP A 1 157 ? -7.152 -8.421 -9.311 1.00 84.50 157 TRP A CA 1
ATOM 1147 C C . TRP A 1 157 ? -6.232 -8.164 -10.506 1.00 84.50 157 TRP A C 1
ATOM 1149 O O . TRP A 1 157 ? -5.680 -7.076 -10.657 1.00 84.50 157 TRP A O 1
ATOM 1159 N N . ILE A 1 158 ? -6.087 -9.158 -11.381 1.00 83.56 158 ILE A N 1
ATOM 1160 C CA . ILE A 1 158 ? -5.403 -9.029 -12.668 1.00 83.56 158 ILE A CA 1
ATOM 1161 C C . ILE A 1 158 ? -6.453 -9.141 -13.760 1.00 83.56 158 ILE A C 1
ATOM 1163 O O . ILE A 1 158 ? -7.110 -10.174 -13.897 1.00 83.56 158 ILE A O 1
ATOM 1167 N N . CYS A 1 159 ? -6.567 -8.101 -14.577 1.00 84.50 159 CYS A N 1
ATOM 1168 C CA . CYS A 1 159 ? -7.497 -8.047 -15.695 1.00 84.50 159 CYS A CA 1
ATOM 1169 C C . CYS A 1 159 ? -6.742 -8.115 -17.029 1.00 84.50 159 CYS A C 1
ATOM 1171 O O . CYS A 1 159 ? -5.674 -7.538 -17.207 1.00 84.50 159 CYS A O 1
ATOM 1173 N N . GLY A 1 160 ? -7.292 -8.856 -17.986 1.00 80.12 160 GLY A N 1
ATOM 1174 C CA . GLY A 1 160 ? -6.821 -8.913 -19.359 1.00 80.12 160 GLY A CA 1
ATOM 1175 C C . GLY A 1 160 ? -7.299 -7.739 -20.204 1.00 80.12 160 GLY A C 1
ATOM 1176 O O . GLY A 1 160 ? -8.082 -6.889 -19.779 1.00 80.12 160 GLY A O 1
ATOM 1177 N N . GLN A 1 161 ? -6.877 -7.752 -21.468 1.00 79.19 161 GLN A N 1
ATOM 1178 C CA . GLN A 1 161 ? -7.397 -6.846 -22.486 1.00 79.19 161 GLN A CA 1
ATOM 1179 C C . GLN A 1 161 ? -8.930 -6.971 -22.530 1.00 79.19 161 GLN A C 1
ATOM 1181 O O . GLN A 1 161 ? -9.448 -8.084 -22.621 1.00 79.19 161 GLN A O 1
ATOM 1186 N N . ARG A 1 162 ? -9.643 -5.835 -22.474 1.00 85.69 162 ARG A N 1
ATOM 1187 C CA . ARG A 1 162 ? -11.120 -5.724 -22.383 1.00 85.69 162 ARG A CA 1
ATOM 1188 C C . ARG A 1 162 ? -11.737 -5.967 -20.995 1.00 85.69 162 ARG A C 1
ATOM 1190 O O . ARG A 1 162 ? -12.937 -6.197 -20.911 1.00 85.69 162 ARG A O 1
ATOM 1197 N N . GLY A 1 163 ? -10.949 -5.910 -19.920 1.00 82.12 163 GLY A N 1
ATOM 1198 C CA . GLY A 1 163 ? -11.477 -5.948 -18.547 1.00 82.12 163 GLY A CA 1
ATOM 1199 C C . GLY A 1 163 ? -11.869 -7.342 -18.050 1.00 82.12 163 GLY A C 1
ATOM 1200 O O . GLY A 1 163 ? -12.503 -7.468 -17.009 1.00 82.12 163 GLY A O 1
ATOM 1201 N N . VAL A 1 164 ? -11.490 -8.399 -18.772 1.00 84.31 164 VAL A N 1
ATOM 1202 C CA . VAL A 1 164 ? -11.735 -9.782 -18.341 1.00 84.31 164 VAL A CA 1
ATOM 1203 C C . VAL A 1 164 ? -10.850 -10.094 -17.137 1.00 84.31 164 VAL A C 1
ATOM 1205 O O . VAL A 1 164 ? -9.629 -10.094 -17.276 1.00 84.31 164 VAL A O 1
ATOM 1208 N N . VAL A 1 165 ? -11.437 -10.396 -15.979 1.00 84.69 165 VAL A N 1
ATOM 1209 C CA . VAL A 1 165 ? -10.678 -10.819 -14.792 1.00 84.69 165 VAL A CA 1
ATOM 1210 C C . VAL A 1 165 ? -9.983 -12.150 -15.088 1.00 84.69 165 VAL A C 1
ATOM 1212 O O . VAL A 1 165 ? -10.627 -13.148 -15.402 1.00 84.69 165 VAL A O 1
ATOM 1215 N N . LYS A 1 166 ? -8.651 -12.149 -15.029 1.00 77.94 166 LYS A N 1
ATOM 1216 C CA . LYS A 1 166 ? -7.787 -13.321 -15.230 1.00 77.94 166 LYS A CA 1
ATOM 1217 C C . LYS A 1 166 ? -7.405 -13.984 -13.916 1.00 77.94 166 LYS A C 1
ATOM 1219 O O . LYS A 1 166 ? -7.242 -15.198 -13.876 1.00 77.94 166 LYS A O 1
ATOM 1224 N N . LEU A 1 167 ? -7.226 -13.181 -12.872 1.00 73.56 167 LEU A N 1
ATOM 1225 C CA . LEU A 1 167 ? -6.898 -13.649 -11.536 1.00 73.56 167 LEU A CA 1
ATOM 1226 C C . LEU A 1 167 ? -7.520 -12.704 -10.516 1.00 73.56 167 LEU A C 1
ATOM 1228 O O . LEU A 1 167 ? -7.452 -11.488 -10.673 1.00 73.56 167 LEU A O 1
ATOM 1232 N N . GLN A 1 168 ? -8.067 -13.275 -9.458 1.00 75.94 168 GLN A N 1
ATOM 1233 C CA . GLN A 1 168 ? -8.431 -12.569 -8.243 1.00 75.94 168 GLN A CA 1
ATOM 1234 C C . GLN A 1 168 ? -7.668 -13.245 -7.111 1.00 75.94 168 GLN A C 1
ATOM 1236 O O . GLN A 1 168 ? -7.763 -14.462 -6.942 1.00 75.94 168 GLN A O 1
ATOM 1241 N N . THR A 1 169 ? -6.873 -12.483 -6.362 1.00 66.00 169 THR A N 1
ATOM 1242 C CA . THR A 1 169 ? -6.237 -13.020 -5.160 1.00 66.00 169 THR A CA 1
ATOM 1243 C C . THR A 1 169 ? -7.325 -13.381 -4.165 1.00 66.00 169 THR A C 1
ATOM 1245 O O . THR A 1 169 ? -8.275 -12.621 -3.980 1.00 66.00 169 THR A O 1
ATOM 1248 N N . THR A 1 170 ? -7.202 -14.539 -3.526 1.00 57.59 170 THR A N 1
ATOM 1249 C CA . THR A 1 170 ? -8.103 -14.887 -2.430 1.00 57.59 170 THR A CA 1
ATOM 1250 C C . THR A 1 170 ? -7.576 -14.187 -1.179 1.00 57.59 170 THR A C 1
ATOM 1252 O O . THR A 1 170 ? -6.453 -14.506 -0.783 1.00 57.59 170 THR A O 1
ATOM 1255 N N . PRO A 1 171 ? -8.313 -13.232 -0.579 1.00 57.06 171 PRO A N 1
ATOM 1256 C CA . PRO A 1 171 ? -7.942 -12.697 0.727 1.00 57.06 171 PRO A CA 1
ATOM 1257 C C . PRO A 1 171 ? -7.778 -13.843 1.728 1.00 57.06 171 PRO A C 1
ATOM 1259 O O . PRO A 1 171 ? -8.375 -14.909 1.538 1.00 57.06 171 PRO A O 1
ATOM 1262 N N . HIS A 1 172 ? -6.978 -13.658 2.781 1.00 52.88 172 HIS A N 1
ATOM 1263 C CA . HIS A 1 172 ? -6.746 -14.693 3.795 1.00 52.88 172 HIS A CA 1
ATOM 1264 C C . HIS A 1 172 ? -8.011 -14.942 4.635 1.00 52.88 172 HIS A C 1
ATOM 1266 O O . HIS A 1 172 ? -8.102 -14.598 5.805 1.00 52.88 172 HIS A O 1
ATOM 1272 N N . SER A 1 173 ? -8.997 -15.600 4.034 1.00 36.47 173 SER A N 1
ATOM 1273 C CA . SER A 1 173 ? -9.949 -16.448 4.727 1.00 36.47 173 SER A CA 1
ATOM 1274 C C . SER A 1 173 ? -9.268 -17.806 4.942 1.00 36.47 173 SER A C 1
ATOM 1276 O O . SER A 1 173 ? -8.571 -18.272 4.034 1.00 36.47 173 SER A O 1
ATOM 1278 N N . PRO A 1 174 ? -9.482 -18.495 6.077 1.00 39.31 174 PRO A N 1
ATOM 1279 C CA . PRO A 1 174 ? -8.947 -19.837 6.352 1.00 39.31 174 PRO A CA 1
ATOM 1280 C C . PRO A 1 174 ? -9.156 -20.871 5.224 1.00 39.31 174 PRO A C 1
ATOM 1282 O O . PRO A 1 174 ? -8.491 -21.902 5.187 1.00 39.31 174 PRO A O 1
ATOM 1285 N N . ILE A 1 175 ? -10.067 -20.591 4.287 1.00 35.28 175 ILE A N 1
ATOM 1286 C CA . ILE A 1 175 ? -10.445 -21.430 3.144 1.00 35.28 175 ILE A CA 1
ATOM 1287 C C . ILE A 1 175 ? -9.560 -21.177 1.894 1.00 35.28 175 ILE A C 1
ATOM 1289 O O . ILE A 1 175 ? -9.470 -22.041 1.023 1.00 35.28 175 ILE A O 1
ATOM 1293 N N . GLY A 1 176 ? -8.849 -20.045 1.805 1.00 32.16 176 GLY A N 1
ATOM 1294 C CA . GLY A 1 176 ? -8.028 -19.666 0.641 1.00 32.16 176 GLY A CA 1
ATOM 1295 C C . GLY A 1 176 ? -6.722 -20.456 0.481 1.00 32.16 176 GLY A C 1
ATOM 1296 O O . GLY A 1 176 ? -6.258 -20.660 -0.642 1.00 32.16 176 GLY A O 1
ATOM 1297 N N . MET A 1 177 ? -6.173 -20.993 1.578 1.00 37.97 177 MET A N 1
ATOM 1298 C CA . MET A 1 177 ? -4.929 -21.781 1.556 1.00 37.97 177 MET A CA 1
ATOM 1299 C C . MET A 1 177 ? -5.058 -23.110 0.796 1.00 37.97 177 MET A C 1
ATOM 1301 O O . MET A 1 177 ? -4.070 -23.610 0.268 1.00 37.97 177 MET A O 1
ATOM 1305 N N . ALA A 1 178 ? -6.264 -23.677 0.690 1.00 35.94 178 ALA A N 1
ATOM 1306 C CA . ALA A 1 178 ? -6.480 -24.943 -0.016 1.00 35.94 178 ALA A CA 1
ATOM 1307 C C . ALA A 1 178 ? -6.590 -24.780 -1.545 1.00 35.94 178 ALA A C 1
ATOM 1309 O O . ALA A 1 178 ? -6.377 -25.740 -2.281 1.00 35.94 178 ALA A O 1
ATOM 1310 N N . LEU A 1 179 ? -6.906 -23.575 -2.033 1.00 33.50 179 LEU A N 1
ATOM 1311 C CA . LEU A 1 179 ? -7.097 -23.299 -3.463 1.00 33.50 179 LEU A CA 1
ATOM 1312 C C . LEU A 1 179 ? -5.854 -22.692 -4.126 1.00 33.50 179 LEU A C 1
ATOM 1314 O O . LEU A 1 179 ? -5.654 -22.874 -5.325 1.00 33.50 179 LEU A O 1
ATOM 1318 N N . GLN A 1 180 ? -4.980 -22.039 -3.353 1.00 36.56 180 GLN A N 1
ATOM 1319 C CA . GLN A 1 180 ? -3.739 -21.437 -3.858 1.00 36.56 180 GLN A CA 1
ATOM 1320 C C . GLN A 1 180 ? -2.618 -22.465 -4.135 1.00 36.56 180 GLN A C 1
ATOM 1322 O O . GLN A 1 180 ? -1.559 -22.107 -4.641 1.00 36.56 180 GLN A O 1
ATOM 1327 N N . ALA A 1 181 ? -2.862 -23.752 -3.864 1.00 35.28 181 ALA A N 1
ATOM 1328 C CA . ALA A 1 181 ? -1.940 -24.860 -4.132 1.00 35.28 181 ALA A CA 1
ATOM 1329 C C . ALA A 1 181 ? -1.910 -25.331 -5.608 1.00 35.28 181 ALA A C 1
ATOM 1331 O O . ALA A 1 181 ? -1.279 -26.339 -5.920 1.00 35.28 181 ALA A O 1
ATOM 1332 N N . GLY A 1 182 ? -2.580 -24.634 -6.534 1.00 37.56 182 GLY A N 1
ATOM 1333 C CA . GLY A 1 182 ? -2.575 -24.953 -7.965 1.00 37.56 182 GLY A CA 1
ATOM 1334 C C . GLY A 1 182 ? -1.790 -23.931 -8.794 1.00 37.56 182 GLY A C 1
ATOM 1335 O O . GLY A 1 182 ? -2.307 -22.846 -9.038 1.00 37.56 182 GLY A O 1
ATOM 1336 N N . PHE A 1 183 ? -0.613 -24.335 -9.301 1.00 30.28 183 PHE A N 1
ATOM 1337 C CA . PHE A 1 183 ? 0.324 -23.613 -10.198 1.00 30.28 183 PHE A CA 1
ATOM 1338 C C . PHE A 1 183 ? 1.145 -22.509 -9.487 1.00 30.28 183 PHE A C 1
ATOM 1340 O O . PHE A 1 183 ? 0.636 -21.432 -9.219 1.00 30.28 183 PHE A O 1
ATOM 1347 N N . VAL A 1 184 ? 2.423 -22.683 -9.116 1.00 30.50 184 VAL A N 1
ATOM 1348 C CA . VAL A 1 184 ? 3.611 -23.050 -9.916 1.00 30.50 184 VAL A CA 1
ATOM 1349 C C . VAL A 1 184 ? 4.662 -23.738 -9.006 1.00 30.50 184 VAL A C 1
ATOM 1351 O O . VAL A 1 184 ? 4.997 -23.206 -7.957 1.00 30.50 184 VAL A O 1
ATOM 1354 N N . ASN A 1 185 ? 5.186 -24.889 -9.457 1.00 29.73 185 ASN A N 1
ATOM 1355 C CA . ASN A 1 185 ? 6.315 -25.710 -8.954 1.00 29.73 185 ASN A CA 1
ATOM 1356 C C . ASN A 1 185 ? 6.332 -26.142 -7.459 1.00 29.73 185 ASN A C 1
ATOM 1358 O O . ASN A 1 185 ? 6.673 -25.395 -6.549 1.00 29.73 185 ASN A O 1
ATOM 1362 N N . GLU A 1 186 ? 6.074 -27.437 -7.266 1.00 31.91 186 GLU A N 1
ATOM 1363 C CA . GLU A 1 186 ? 5.838 -28.208 -6.035 1.00 31.91 186 GLU A CA 1
ATOM 1364 C C . GLU A 1 186 ? 6.9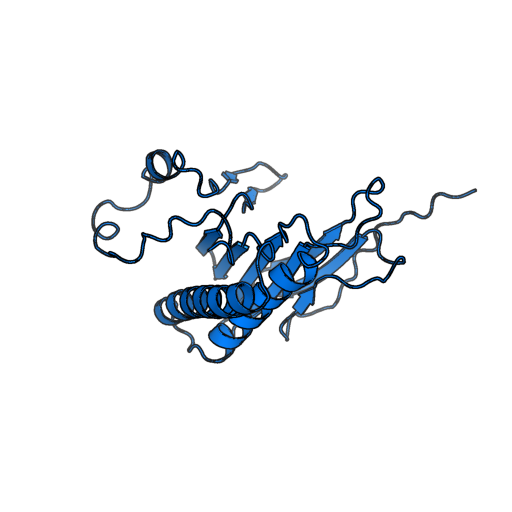80 -28.349 -5.006 1.00 31.91 186 GLU A C 1
ATOM 1366 O O . GLU A 1 186 ? 6.783 -29.067 -4.027 1.00 31.91 186 GLU A O 1
ATOM 1371 N N . LYS A 1 187 ? 8.166 -27.740 -5.149 1.00 31.33 187 LYS A N 1
ATOM 1372 C CA . LYS A 1 187 ? 9.321 -28.179 -4.325 1.00 31.33 187 LYS A CA 1
ATOM 1373 C C . LYS A 1 187 ? 9.960 -27.197 -3.346 1.00 31.33 187 LYS A C 1
ATOM 1375 O O . LYS A 1 187 ? 10.796 -27.640 -2.566 1.00 31.33 187 LYS A O 1
ATOM 1380 N N . GLU A 1 188 ? 9.559 -25.928 -3.312 1.00 37.09 188 GLU A N 1
ATOM 1381 C CA . GLU A 1 188 ? 10.251 -24.920 -2.478 1.00 37.09 188 GLU A CA 1
ATOM 1382 C C . GLU A 1 188 ? 9.334 -24.102 -1.553 1.00 37.09 188 GLU A C 1
ATOM 1384 O O . GLU A 1 188 ? 9.818 -23.366 -0.700 1.00 37.09 188 GLU A O 1
ATOM 1389 N N . ALA A 1 189 ? 8.009 -24.261 -1.640 1.00 32.78 189 ALA A N 1
ATOM 1390 C CA . ALA A 1 189 ? 7.062 -23.441 -0.872 1.00 32.78 189 ALA A CA 1
ATOM 1391 C C . ALA A 1 189 ? 6.820 -23.913 0.581 1.00 32.78 189 ALA A C 1
ATOM 1393 O O . ALA A 1 189 ? 6.116 -23.247 1.333 1.00 32.78 189 ALA A O 1
ATOM 1394 N N . LEU A 1 190 ? 7.386 -25.056 0.983 1.00 30.66 190 LEU A N 1
ATOM 1395 C CA . LEU A 1 190 ? 7.073 -25.741 2.249 1.00 30.66 190 LEU A CA 1
ATOM 1396 C C . LEU A 1 190 ? 8.065 -25.467 3.398 1.00 30.66 190 LEU A C 1
ATOM 1398 O O . LEU A 1 190 ? 8.008 -26.165 4.406 1.00 30.66 190 LEU A O 1
ATOM 1402 N N . GLN A 1 191 ? 8.980 -24.499 3.272 1.00 31.41 191 GLN A N 1
ATOM 1403 C CA . GLN A 1 191 ? 10.089 -24.334 4.232 1.00 31.41 191 GLN A CA 1
ATOM 1404 C C . GLN A 1 191 ? 10.145 -23.031 5.038 1.00 31.41 191 GLN A C 1
ATOM 1406 O O . GLN A 1 191 ? 11.149 -22.811 5.704 1.00 31.41 191 GLN A O 1
ATOM 1411 N N . HIS A 1 192 ? 9.105 -22.196 5.070 1.00 34.47 192 HIS A N 1
ATOM 1412 C CA . HIS A 1 192 ? 9.112 -21.056 5.997 1.00 34.47 192 HIS A CA 1
ATOM 1413 C C . HIS A 1 192 ? 8.030 -21.168 7.068 1.00 34.47 192 HIS A C 1
ATOM 1415 O O . HIS A 1 192 ? 6.836 -21.060 6.791 1.00 34.47 192 HIS A O 1
ATOM 1421 N N . GLU A 1 193 ? 8.497 -21.333 8.307 1.00 31.47 193 GLU A N 1
ATOM 1422 C CA . GLU A 1 193 ? 7.740 -21.225 9.560 1.00 31.47 193 GLU A CA 1
ATOM 1423 C C . GLU A 1 193 ? 7.157 -19.807 9.789 1.00 31.47 193 GLU A C 1
ATOM 1425 O O . GLU A 1 193 ? 6.371 -19.612 10.712 1.00 31.47 193 GLU A O 1
ATOM 1430 N N . ASP A 1 194 ? 7.437 -18.847 8.897 1.00 33.19 194 ASP A N 1
ATOM 1431 C CA . ASP A 1 194 ? 6.990 -17.444 8.971 1.00 33.19 194 ASP A CA 1
ATOM 1432 C C . ASP A 1 194 ? 5.581 -17.191 8.392 1.00 33.19 194 ASP A C 1
ATOM 1434 O O . ASP A 1 194 ? 5.149 -16.049 8.261 1.00 33.19 194 ASP A O 1
ATOM 1438 N N . LEU A 1 195 ? 4.839 -18.236 8.005 1.00 38.69 195 LEU A N 1
ATOM 1439 C CA . LEU A 1 195 ? 3.480 -18.101 7.446 1.00 38.69 195 LEU A CA 1
ATOM 1440 C C . LEU A 1 195 ? 2.366 -18.070 8.508 1.00 38.69 195 LEU A C 1
ATOM 1442 O O . LEU A 1 195 ? 1.186 -17.993 8.164 1.00 38.69 195 LEU A O 1
ATOM 1446 N N . ASN A 1 196 ? 2.715 -18.099 9.794 1.00 31.23 196 ASN A N 1
ATOM 1447 C CA . ASN A 1 196 ? 1.748 -18.065 10.888 1.00 31.23 196 ASN A CA 1
ATOM 1448 C C . ASN A 1 196 ? 1.527 -16.641 11.415 1.00 31.23 196 ASN A C 1
ATOM 1450 O O . ASN A 1 196 ? 1.883 -16.342 12.552 1.00 31.23 196 ASN A O 1
ATOM 1454 N N . LEU A 1 197 ? 0.862 -15.782 10.642 1.00 40.38 197 LEU A N 1
ATOM 1455 C CA . LEU A 1 197 ? 0.176 -14.628 11.230 1.00 40.38 197 LEU A CA 1
ATOM 1456 C C . LEU A 1 197 ? -1.334 -14.788 11.045 1.00 40.38 197 LEU A C 1
ATOM 1458 O O . LEU A 1 197 ? -1.943 -14.289 10.103 1.00 40.38 197 LEU A O 1
ATOM 1462 N N . VAL A 1 198 ? -1.941 -15.539 11.967 1.00 39.78 198 VAL A N 1
ATOM 1463 C CA . VAL A 1 198 ? -3.396 -15.697 12.109 1.00 39.78 198 VAL A CA 1
ATOM 1464 C C . VAL A 1 198 ? -3.961 -14.428 12.760 1.00 39.78 198 VAL A C 1
ATOM 1466 O O . VAL A 1 198 ? -4.409 -14.440 13.902 1.00 39.78 198 VAL A O 1
ATOM 1469 N N . SER A 1 199 ? -3.889 -13.307 12.046 1.00 51.03 199 SER A N 1
ATOM 1470 C CA . SER A 1 199 ? -4.596 -12.076 12.389 1.00 51.03 199 SER A CA 1
ATOM 1471 C C . SER A 1 199 ? -5.303 -11.572 11.140 1.00 51.03 199 SER A C 1
ATOM 1473 O O . SER A 1 199 ? -4.663 -11.306 10.127 1.00 51.03 199 SER A O 1
ATOM 1475 N N . ASN A 1 200 ? -6.631 -11.463 11.193 1.00 70.81 200 ASN A N 1
ATOM 1476 C CA . ASN A 1 200 ? -7.423 -11.010 10.044 1.00 70.81 200 ASN A CA 1
ATOM 1477 C C . ASN A 1 200 ? -7.255 -9.506 9.775 1.00 70.81 200 ASN A C 1
ATOM 1479 O O . ASN A 1 200 ? -7.724 -9.025 8.756 1.00 70.81 200 ASN A O 1
ATOM 1483 N N . VAL A 1 201 ? -6.618 -8.759 10.678 1.00 81.19 201 VAL A N 1
ATOM 1484 C CA . VAL A 1 201 ? -6.313 -7.331 10.535 1.00 81.19 201 VAL A CA 1
ATOM 1485 C C . VAL A 1 201 ? -5.007 -7.008 11.269 1.00 81.19 201 VAL A C 1
ATOM 1487 O O . VAL A 1 201 ? -4.601 -7.725 12.187 1.00 81.19 201 VAL A O 1
ATOM 1490 N N . ILE A 1 202 ? -4.338 -5.931 10.877 1.00 83.25 202 ILE A N 1
ATOM 1491 C CA . ILE A 1 202 ? -3.174 -5.371 11.575 1.00 83.25 202 ILE A CA 1
ATOM 1492 C C . ILE A 1 202 ? -3.685 -4.566 12.773 1.00 83.25 202 ILE A C 1
ATOM 1494 O O . ILE A 1 202 ? -4.666 -3.838 12.640 1.00 83.25 202 ILE A O 1
ATOM 1498 N N . GLY A 1 203 ? -3.042 -4.686 13.936 1.00 80.00 203 GLY A N 1
ATOM 1499 C CA . GLY A 1 203 ? -3.413 -3.961 15.155 1.00 80.00 203 GLY A CA 1
ATOM 1500 C C . GLY A 1 203 ? -4.433 -4.673 16.051 1.00 80.00 203 GLY A C 1
ATOM 1501 O O . GLY A 1 203 ? -4.714 -4.186 17.145 1.00 80.00 203 GLY A O 1
ATOM 1502 N N . SER A 1 204 ? -4.972 -5.837 15.656 1.00 69.81 204 SER A N 1
ATOM 1503 C CA . SER A 1 204 ? -5.801 -6.644 16.564 1.00 69.81 204 SER A CA 1
ATOM 1504 C C . SER A 1 204 ? -4.937 -7.472 17.515 1.00 69.81 204 SER A C 1
ATOM 1506 O O . SER A 1 204 ? -4.219 -8.371 17.077 1.00 69.81 204 SER A O 1
ATOM 1508 N N . GLY A 1 205 ? -5.038 -7.197 18.817 1.00 56.88 205 GLY A N 1
ATOM 1509 C CA . GLY A 1 205 ? -4.376 -7.980 19.866 1.00 56.88 205 GLY A CA 1
ATOM 1510 C C . GLY A 1 205 ? -4.287 -7.266 21.199 1.00 56.88 205 GLY A C 1
ATOM 1511 O O . GLY A 1 205 ? -3.373 -6.420 21.328 1.00 56.88 205 GLY A O 1
#

Radius of gyration: 17.71 Å; chains: 1; bounding box: 47×51×44 Å